Protein AF-A0A5A7S2B6-F1 (afdb_monomer)

Secondary structure (DSSP, 8-state):
---SS-EEEPPPTT-TTSTTSS-EEEETTEEEE-------SPPPSS-SS-EEEEEEEEEE-TTS-EEEEEEEEEEEE--HHHHHHHHHHHHS-TTS------TTTTSS---SS-TTB-HHHHHHHHHH--SEEEE-SEE-SSEEEEEPSS--SSGGGTEEEEEESS-TT-PSPSSGGGG---TT---EEEE-SSSTT-TT--TTHHHH-HHHHHHSTTTTTTSSS-HHHHHHS-TTS--SEEE--SSPPP---GGGTTSSHHHHHTT--

Mean predicted aligned error: 7.33 Å

Structure (mmCIF, N/CA/C/O backbone):
data_AF-A0A5A7S2B6-F1
#
_entry.id   AF-A0A5A7S2B6-F1
#
loop_
_atom_site.group_PDB
_atom_site.id
_atom_site.type_symbol
_atom_site.label_atom_id
_atom_site.label_alt_id
_atom_site.label_comp_id
_atom_site.label_asym_id
_atom_site.label_entity_id
_atom_site.label_seq_id
_atom_site.pdbx_PDB_ins_code
_atom_site.Cartn_x
_atom_site.Cartn_y
_atom_site.Cartn_z
_atom_site.occupancy
_atom_site.B_iso_or_equiv
_atom_site.auth_seq_id
_atom_site.auth_comp_id
_atom_site.auth_asym_id
_atom_site.auth_atom_id
_atom_site.pdbx_PDB_model_num
ATOM 1 N N . MET A 1 1 ? 29.739 3.308 -32.037 1.00 43.31 1 MET A N 1
ATOM 2 C CA . MET A 1 1 ? 30.592 2.196 -32.503 1.00 43.31 1 MET A CA 1
ATOM 3 C C . MET A 1 1 ? 30.208 0.952 -31.718 1.00 43.31 1 MET A C 1
ATOM 5 O O . MET A 1 1 ? 30.560 0.882 -30.553 1.00 43.31 1 MET A O 1
ATOM 9 N N . LEU A 1 2 ? 29.486 -0.001 -32.312 1.00 46.31 2 LEU A N 1
ATOM 10 C CA . LEU A 1 2 ? 29.541 -1.390 -31.840 1.00 46.31 2 LEU A CA 1
ATOM 11 C C . LEU A 1 2 ? 30.725 -2.017 -32.584 1.00 46.31 2 LEU A C 1
ATOM 13 O O . LEU A 1 2 ? 30.583 -2.523 -33.693 1.00 46.31 2 LEU A O 1
ATOM 17 N N . GLY A 1 3 ? 31.922 -1.757 -32.055 1.00 51.59 3 GLY A N 1
ATOM 18 C CA . GLY A 1 3 ? 33.186 -2.272 -32.575 1.00 51.59 3 GLY A CA 1
ATOM 19 C C . GLY A 1 3 ? 33.429 -3.698 -32.086 1.00 51.59 3 GLY A C 1
ATOM 20 O O . GLY A 1 3 ? 32.738 -4.190 -31.204 1.00 51.59 3 GLY A O 1
ATOM 21 N N . ASN A 1 4 ? 34.436 -4.355 -32.642 1.00 63.12 4 ASN A N 1
ATOM 22 C CA . ASN A 1 4 ? 34.938 -5.693 -32.292 1.00 63.12 4 ASN A CA 1
ATOM 23 C C . ASN A 1 4 ? 35.434 -5.872 -30.835 1.00 63.12 4 ASN A C 1
ATOM 25 O O . ASN A 1 4 ? 36.136 -6.841 -30.550 1.00 63.12 4 ASN A O 1
ATOM 29 N N . THR A 1 5 ? 35.112 -4.949 -29.936 1.00 72.12 5 THR A N 1
ATOM 30 C CA . THR A 1 5 ? 35.601 -4.883 -28.563 1.00 72.12 5 THR A CA 1
ATOM 31 C C . THR A 1 5 ? 34.432 -5.069 -27.617 1.00 72.12 5 THR A C 1
ATOM 33 O O . THR A 1 5 ? 33.377 -4.478 -27.832 1.00 72.12 5 THR A O 1
ATOM 36 N N . ASP A 1 6 ? 34.624 -5.862 -26.565 1.00 81.62 6 ASP A N 1
ATOM 37 C CA . ASP A 1 6 ? 33.641 -5.976 -25.492 1.00 81.62 6 ASP A CA 1
ATOM 38 C C . ASP A 1 6 ? 33.362 -4.581 -24.891 1.00 81.62 6 ASP A C 1
ATOM 40 O O . ASP A 1 6 ? 34.281 -3.788 -24.666 1.00 81.62 6 ASP A O 1
ATOM 44 N N . VAL A 1 7 ? 32.088 -4.271 -24.651 1.00 80.62 7 VAL A N 1
ATOM 45 C CA . VAL A 1 7 ? 31.623 -2.998 -24.087 1.00 80.62 7 VAL A CA 1
ATOM 46 C C . VAL A 1 7 ? 30.690 -3.292 -22.922 1.00 80.62 7 VAL A C 1
ATOM 48 O O . VAL A 1 7 ? 29.779 -4.106 -23.039 1.00 80.62 7 VAL A O 1
ATOM 51 N N . ASN A 1 8 ? 30.887 -2.590 -21.811 1.00 82.69 8 ASN A N 1
ATOM 52 C CA . ASN A 1 8 ? 29.954 -2.570 -20.695 1.00 82.69 8 ASN A CA 1
ATOM 53 C C . ASN A 1 8 ? 29.563 -1.116 -20.435 1.00 82.69 8 ASN A C 1
ATOM 55 O O . ASN A 1 8 ? 30.381 -0.325 -19.963 1.00 82.69 8 ASN A O 1
ATOM 59 N N . VAL A 1 9 ? 28.335 -0.760 -20.805 1.00 79.31 9 VAL A N 1
ATOM 60 C CA . VAL A 1 9 ? 27.741 0.521 -20.426 1.00 79.31 9 VAL A CA 1
ATOM 61 C C . VAL A 1 9 ? 26.987 0.285 -19.120 1.00 79.31 9 VAL A C 1
ATOM 63 O O . VAL A 1 9 ? 25.993 -0.447 -19.147 1.00 79.31 9 VAL A O 1
ATOM 66 N N . PRO A 1 10 ? 27.442 0.861 -17.991 1.00 72.50 10 PRO A N 1
ATOM 67 C CA . PRO A 1 10 ? 26.774 0.673 -16.715 1.00 72.50 10 PRO A CA 1
ATOM 68 C C . PRO A 1 10 ? 25.381 1.299 -16.737 1.00 72.50 10 PRO A C 1
ATOM 70 O O . PRO A 1 10 ? 25.070 2.169 -17.555 1.00 72.50 10 PRO A O 1
ATOM 73 N N . SER A 1 11 ? 24.559 0.860 -15.792 1.00 69.19 11 SER A N 1
ATOM 74 C CA . SER A 1 11 ? 23.235 1.418 -15.542 1.00 69.19 11 SER A CA 1
ATOM 75 C C . SER A 1 11 ? 23.310 2.942 -15.356 1.00 69.19 11 SER A C 1
ATOM 77 O O . SER A 1 11 ? 24.199 3.422 -14.642 1.00 69.19 11 SER A O 1
ATOM 79 N N . PRO A 1 12 ? 22.411 3.726 -15.978 1.00 64.94 12 PRO A N 1
ATOM 80 C CA . PRO A 1 12 ? 22.408 5.170 -15.800 1.00 64.94 12 PRO A CA 1
ATOM 81 C C . PRO A 1 12 ? 22.151 5.539 -14.326 1.00 64.94 12 PRO A C 1
ATOM 83 O O . PRO A 1 12 ? 21.387 4.849 -13.639 1.00 64.94 12 PRO A O 1
ATOM 86 N N . PRO A 1 13 ? 22.749 6.634 -13.818 1.00 59.41 13 PRO A N 1
ATOM 87 C CA . PRO A 1 13 ? 22.440 7.146 -12.486 1.00 59.41 13 PRO A CA 1
ATOM 88 C C . PRO A 1 13 ? 20.929 7.364 -12.316 1.00 59.41 13 PRO A C 1
ATOM 90 O O . PRO A 1 13 ? 20.295 7.968 -13.179 1.00 59.41 13 PRO A O 1
ATOM 93 N N . GLY A 1 14 ? 20.353 6.868 -11.216 1.00 54.94 14 GLY A N 1
ATOM 94 C CA . GLY A 1 14 ? 18.907 6.945 -10.951 1.00 54.94 14 GLY A CA 1
ATOM 95 C C . GLY A 1 14 ? 18.091 5.736 -11.427 1.00 54.94 14 GLY A C 1
ATOM 96 O O . GLY A 1 14 ? 16.883 5.696 -11.213 1.00 54.94 14 GLY A O 1
ATOM 97 N N . ALA A 1 15 ? 18.717 4.717 -12.022 1.00 56.81 15 ALA A N 1
ATOM 98 C CA . ALA A 1 15 ? 18.051 3.439 -12.256 1.00 56.81 15 ALA A CA 1
ATOM 99 C C . ALA A 1 15 ? 17.709 2.734 -10.920 1.00 56.81 15 ALA A C 1
ATOM 101 O O . ALA A 1 15 ? 18.474 2.778 -9.952 1.00 56.81 15 ALA A O 1
ATOM 102 N N . TYR A 1 16 ? 16.535 2.097 -10.853 1.00 54.56 16 TYR A N 1
ATOM 103 C CA . TYR A 1 16 ? 16.021 1.398 -9.666 1.00 54.56 16 TYR A CA 1
ATOM 104 C C . TYR A 1 16 ? 17.041 0.373 -9.128 1.00 54.56 16 TYR A C 1
ATOM 106 O O . TYR A 1 16 ? 17.539 -0.451 -9.878 1.00 54.56 16 TYR A O 1
ATOM 114 N N . GLY A 1 17 ? 17.341 0.386 -7.824 1.00 54.69 17 GLY A N 1
ATOM 115 C CA . GLY A 1 17 ? 18.189 -0.638 -7.185 1.00 54.69 17 GLY A CA 1
ATOM 116 C C . GLY A 1 17 ? 19.708 -0.497 -7.376 1.00 54.69 17 GLY A C 1
ATOM 117 O O . GLY A 1 17 ? 20.440 -1.384 -6.942 1.00 54.69 17 GLY A O 1
ATOM 118 N N . GLY A 1 18 ? 20.194 0.602 -7.970 1.00 50.97 18 GLY A N 1
ATOM 119 C CA . GLY A 1 18 ? 21.624 0.794 -8.245 1.00 50.97 18 GLY A CA 1
ATOM 120 C C . GLY A 1 18 ? 22.126 -0.093 -9.391 1.00 50.97 18 GLY A C 1
ATOM 121 O O . GLY A 1 18 ? 21.372 -0.908 -9.903 1.00 50.97 18 GLY A O 1
ATOM 122 N N . GLU A 1 19 ? 23.376 0.134 -9.809 1.00 45.00 19 GLU A N 1
ATOM 123 C CA . GLU A 1 19 ? 24.243 -0.444 -10.874 1.00 45.00 19 GLU A CA 1
ATOM 124 C C . GLU A 1 19 ? 23.833 -1.700 -11.694 1.00 45.00 19 GLU A C 1
ATOM 126 O O . GLU A 1 19 ? 24.363 -1.895 -12.788 1.00 45.00 19 GLU A O 1
ATOM 131 N N . LEU A 1 20 ? 22.886 -2.524 -11.253 1.00 54.22 20 LEU A N 1
ATOM 132 C CA . LEU A 1 20 ? 22.375 -3.751 -11.877 1.00 54.22 20 LEU A CA 1
ATOM 133 C C . LEU A 1 20 ? 21.209 -3.542 -12.864 1.00 54.22 20 LEU A C 1
ATOM 135 O O . LEU A 1 20 ? 20.821 -4.476 -13.566 1.00 54.22 20 LEU A O 1
ATOM 139 N N . TRP A 1 21 ? 20.618 -2.350 -12.908 1.00 61.16 21 TRP A N 1
ATOM 140 C CA . TRP A 1 21 ? 19.412 -2.080 -13.688 1.00 61.16 21 TRP A CA 1
ATOM 141 C C . TRP A 1 21 ? 19.707 -1.456 -15.052 1.00 61.16 21 TRP A C 1
ATOM 143 O O . TRP A 1 21 ? 19.915 -0.254 -15.160 1.00 61.16 21 TRP A O 1
ATOM 153 N N . THR A 1 22 ? 19.617 -2.283 -16.097 1.00 66.31 22 THR A N 1
ATOM 154 C CA . THR A 1 22 ? 19.694 -1.911 -17.524 1.00 66.31 22 THR A CA 1
ATOM 155 C C . THR A 1 22 ? 21.085 -1.630 -18.117 1.00 66.31 22 THR A C 1
ATOM 157 O O . THR A 1 22 ? 21.197 -0.734 -18.961 1.00 66.31 22 THR A O 1
ATOM 160 N N . PRO A 1 23 ? 22.163 -2.361 -17.764 1.00 72.06 23 PRO A N 1
ATOM 161 C CA . PRO A 1 23 ? 23.409 -2.187 -18.492 1.00 72.06 23 PRO A CA 1
ATOM 162 C C . PRO A 1 23 ? 23.254 -2.717 -19.924 1.00 72.06 23 PRO A C 1
ATOM 164 O O . PRO A 1 23 ? 22.545 -3.698 -20.180 1.00 72.06 23 PRO A O 1
ATOM 167 N N . ILE A 1 24 ? 23.945 -2.070 -20.860 1.00 77.06 24 ILE A N 1
ATOM 168 C CA . ILE A 1 24 ? 24.126 -2.600 -22.212 1.00 77.06 24 ILE A CA 1
ATOM 169 C C . ILE A 1 24 ? 25.476 -3.300 -22.217 1.00 77.06 24 ILE A C 1
ATOM 171 O O . ILE A 1 24 ? 26.523 -2.654 -22.123 1.00 77.06 24 ILE A O 1
ATOM 175 N N . ILE A 1 25 ? 25.442 -4.626 -22.316 1.00 83.69 25 ILE A N 1
ATOM 176 C CA . ILE A 1 25 ? 26.640 -5.461 -22.285 1.00 83.69 25 ILE A CA 1
ATOM 177 C C . ILE A 1 25 ? 26.817 -6.064 -23.669 1.00 83.69 25 IL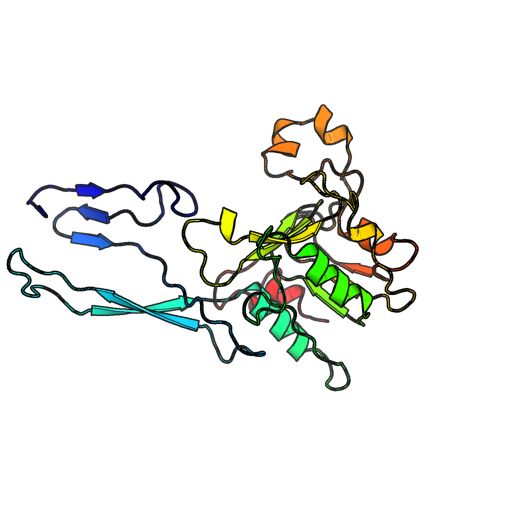E A C 1
ATOM 179 O O . ILE A 1 25 ? 26.007 -6.873 -24.106 1.00 83.69 25 ILE A O 1
ATOM 183 N N . TYR A 1 26 ? 27.880 -5.684 -24.364 1.00 81.69 26 TYR A N 1
ATOM 184 C CA . TYR A 1 26 ? 28.335 -6.373 -25.560 1.00 81.69 26 TYR A CA 1
ATOM 185 C C . TYR A 1 26 ? 29.543 -7.223 -25.190 1.00 81.69 26 TYR A C 1
ATOM 187 O O . TYR A 1 26 ? 30.587 -6.688 -24.826 1.00 81.69 26 TYR A O 1
ATOM 195 N N . GLN A 1 27 ? 29.395 -8.540 -25.253 1.00 85.25 27 GLN A N 1
ATOM 196 C CA . GLN A 1 27 ? 30.452 -9.468 -24.883 1.00 85.25 27 GLN A CA 1
ATOM 197 C C . GLN A 1 27 ? 30.500 -10.628 -25.873 1.00 85.25 27 GLN A C 1
ATOM 199 O O . GLN A 1 27 ? 29.480 -11.260 -26.145 1.00 85.25 27 GLN A O 1
ATOM 204 N N . LYS A 1 28 ? 31.689 -10.924 -26.416 1.00 85.06 28 LYS A N 1
ATOM 205 C CA . LYS A 1 28 ? 31.920 -12.068 -27.325 1.00 85.06 28 LYS A CA 1
ATOM 206 C C . LYS A 1 28 ? 30.951 -12.112 -28.521 1.00 85.06 28 LYS A C 1
ATOM 208 O O . LYS A 1 28 ? 30.495 -13.182 -28.920 1.00 85.06 28 LYS A O 1
ATOM 213 N N . GLY A 1 29 ? 30.631 -10.954 -29.099 1.00 78.12 29 GLY A N 1
ATOM 214 C CA . GLY A 1 29 ? 29.740 -10.861 -30.263 1.00 78.12 29 GLY A CA 1
ATOM 215 C C . GLY A 1 29 ? 28.241 -10.879 -29.946 1.00 78.12 29 GLY A C 1
ATOM 216 O O . GLY A 1 29 ? 27.437 -10.858 -30.874 1.00 78.12 29 GLY A O 1
ATOM 217 N N . VAL A 1 30 ? 27.851 -10.898 -28.667 1.00 80.62 30 VAL A N 1
ATOM 218 C CA . VAL A 1 30 ? 26.450 -10.887 -28.226 1.00 80.62 30 VAL A CA 1
ATOM 219 C C . VAL A 1 30 ? 26.156 -9.589 -27.486 1.00 80.62 30 VAL A C 1
ATOM 221 O O . VAL A 1 30 ? 26.907 -9.201 -26.593 1.00 80.62 30 VAL A O 1
ATOM 224 N N . ILE A 1 31 ? 25.057 -8.923 -27.848 1.00 80.88 31 ILE A N 1
ATOM 225 C CA . ILE A 1 31 ? 24.528 -7.777 -27.103 1.00 80.88 31 ILE A CA 1
ATOM 226 C C . ILE A 1 31 ? 23.429 -8.241 -26.142 1.00 80.88 31 ILE A C 1
ATOM 228 O O . ILE A 1 31 ? 22.459 -8.881 -26.545 1.00 80.88 31 ILE A O 1
ATOM 232 N N . HIS A 1 32 ? 23.578 -7.897 -24.871 1.00 81.56 32 HIS A N 1
ATOM 233 C CA . HIS A 1 32 ? 22.574 -8.044 -23.832 1.00 81.56 32 HIS A CA 1
ATOM 234 C C . HIS A 1 32 ? 22.003 -6.663 -23.525 1.00 81.56 32 HIS A C 1
ATOM 236 O O . HIS A 1 32 ? 22.739 -5.737 -23.176 1.00 81.56 32 HIS A O 1
ATOM 242 N N . ILE A 1 33 ? 20.686 -6.540 -23.664 1.00 75.94 33 ILE A N 1
ATOM 243 C CA . ILE A 1 33 ? 19.924 -5.347 -23.308 1.00 75.94 33 ILE A CA 1
ATOM 244 C C . ILE A 1 33 ? 18.943 -5.781 -22.228 1.00 75.94 33 ILE A C 1
ATOM 246 O O . ILE A 1 33 ? 18.119 -6.665 -22.458 1.00 75.94 33 ILE A O 1
ATOM 250 N N . MET A 1 34 ? 19.053 -5.180 -21.050 1.00 73.75 34 MET A N 1
ATOM 251 C CA . MET A 1 34 ? 18.104 -5.373 -19.959 1.00 73.75 34 MET A CA 1
ATOM 252 C C . MET A 1 34 ? 17.220 -4.137 -19.853 1.00 73.75 34 MET A C 1
ATOM 254 O O . MET A 1 34 ? 17.706 -3.016 -19.961 1.00 73.75 34 MET A O 1
ATOM 258 N N . GLY A 1 35 ? 15.925 -4.338 -19.647 1.00 68.38 35 GLY A N 1
ATOM 259 C CA . GLY A 1 35 ? 14.947 -3.266 -19.514 1.00 68.38 35 GLY A CA 1
ATOM 260 C C . GLY A 1 35 ? 13.728 -3.757 -18.750 1.00 68.38 35 GLY A C 1
ATOM 261 O O . GLY A 1 35 ? 13.471 -4.959 -18.704 1.00 68.38 35 GLY A O 1
ATOM 262 N N . LYS A 1 36 ? 12.984 -2.828 -18.150 1.00 68.62 36 LYS A N 1
ATOM 263 C CA . LYS A 1 36 ? 11.685 -3.101 -17.536 1.00 68.62 36 LYS A CA 1
ATOM 264 C C . LYS A 1 36 ? 10.600 -2.482 -18.408 1.00 68.62 36 LYS A C 1
ATOM 266 O O . LYS A 1 36 ? 10.677 -1.295 -18.719 1.00 68.62 36 LYS A O 1
ATOM 271 N N . GLY A 1 37 ? 9.618 -3.286 -18.804 1.00 68.38 37 GLY A N 1
ATOM 272 C CA . GLY A 1 37 ? 8.367 -2.785 -19.359 1.00 68.38 37 GLY A CA 1
ATOM 273 C C . GLY A 1 37 ? 7.419 -2.407 -18.227 1.00 68.38 37 GLY A C 1
ATOM 274 O O . GLY A 1 37 ? 7.403 -3.063 -17.185 1.00 68.38 37 GLY A O 1
ATOM 275 N N . TYR A 1 38 ? 6.666 -1.336 -18.415 1.00 70.75 38 TYR A N 1
ATOM 276 C CA . TYR A 1 38 ? 5.552 -0.990 -17.551 1.00 70.75 38 TYR A CA 1
ATOM 277 C C . TYR A 1 38 ? 4.414 -0.430 -18.388 1.00 70.75 38 TYR A C 1
ATOM 279 O O . TYR A 1 38 ? 4.651 0.317 -19.339 1.00 70.75 38 TYR A O 1
ATOM 287 N N . ASP A 1 39 ? 3.191 -0.777 -17.999 1.00 70.06 39 ASP A N 1
ATOM 288 C CA . ASP A 1 39 ? 1.999 -0.095 -18.468 1.00 70.06 39 ASP A CA 1
ATOM 289 C C . ASP A 1 39 ? 1.605 0.937 -17.404 1.00 70.06 39 ASP A C 1
ATOM 291 O O . ASP A 1 39 ? 1.263 0.553 -16.283 1.00 70.06 39 ASP A O 1
ATOM 295 N N . PRO A 1 40 ? 1.735 2.242 -17.691 1.00 63.81 40 PRO A N 1
ATOM 296 C CA . PRO A 1 40 ? 1.340 3.290 -16.761 1.00 63.81 40 PRO A CA 1
ATOM 297 C C . PRO A 1 40 ? -0.173 3.541 -16.779 1.00 63.81 40 PRO A C 1
ATOM 299 O O . PRO A 1 40 ? -0.637 4.426 -16.063 1.00 63.81 40 PRO A O 1
ATOM 302 N N . GLN A 1 41 ? -0.940 2.852 -17.634 1.00 65.31 41 GLN A N 1
ATOM 303 C CA . GLN A 1 41 ? -2.371 3.098 -17.741 1.00 65.31 41 GLN A CA 1
ATOM 304 C C . GLN A 1 41 ? -3.091 2.708 -16.451 1.00 65.31 41 GLN A C 1
ATOM 306 O O . GLN A 1 41 ? -2.883 1.594 -15.951 1.00 65.31 41 GLN A O 1
ATOM 311 N N . PRO A 1 42 ? -3.977 3.592 -15.958 1.00 62.34 42 PRO A N 1
ATOM 312 C CA . PRO A 1 42 ? -4.917 3.233 -14.921 1.00 62.34 42 PRO A CA 1
ATOM 313 C C . PRO A 1 42 ? -5.691 1.973 -15.305 1.00 62.34 42 PRO A C 1
ATOM 315 O O . PRO A 1 42 ? -6.164 1.864 -16.439 1.00 62.34 42 PRO A O 1
ATOM 318 N N . GLN A 1 43 ? -5.811 1.030 -14.377 1.00 70.25 43 GLN A N 1
ATOM 319 C CA . GLN A 1 43 ? -6.617 -0.171 -14.578 1.00 70.25 43 GLN A CA 1
ATOM 320 C C . GLN A 1 43 ? -8.015 0.076 -14.008 1.00 70.25 43 GLN A C 1
ATOM 322 O O . GLN A 1 43 ? -8.178 0.763 -12.997 1.00 70.25 43 GLN A O 1
ATOM 327 N N . ALA A 1 44 ? -9.038 -0.434 -14.695 1.00 64.12 44 ALA A N 1
ATOM 328 C CA . ALA A 1 44 ? -10.391 -0.430 -14.154 1.00 64.12 44 ALA A CA 1
ATOM 329 C C . ALA A 1 44 ? -10.463 -1.325 -12.903 1.00 64.12 44 ALA A C 1
ATOM 331 O O . ALA A 1 44 ? -9.577 -2.141 -12.658 1.00 64.12 44 ALA A O 1
ATOM 332 N N . ASP A 1 45 ? -11.524 -1.170 -12.109 1.00 73.12 45 ASP A N 1
ATOM 333 C CA . ASP A 1 45 ? -11.784 -2.060 -10.977 1.00 73.12 45 ASP A CA 1
ATOM 334 C C . ASP A 1 45 ? -11.926 -3.512 -11.493 1.00 73.12 45 ASP A C 1
ATOM 336 O O . ASP A 1 45 ? -12.843 -3.806 -12.262 1.00 73.12 45 ASP A O 1
ATOM 340 N N . GLY A 1 46 ? -11.016 -4.396 -11.065 1.00 62.16 46 GLY A N 1
ATOM 341 C CA . GLY A 1 46 ? -10.907 -5.793 -11.503 1.00 62.16 46 GLY A CA 1
ATOM 342 C C . GLY A 1 46 ? -9.721 -6.041 -12.446 1.00 62.16 46 GLY A C 1
ATOM 343 O O . GLY A 1 46 ? -9.535 -5.341 -13.440 1.00 62.16 46 GLY A O 1
ATOM 344 N N . HIS A 1 47 ? -8.914 -7.063 -12.150 1.00 62.88 47 HIS A N 1
ATOM 345 C CA . HIS A 1 47 ? -7.820 -7.501 -13.021 1.00 62.88 47 HIS A CA 1
ATOM 346 C C . HIS A 1 47 ? -8.233 -8.771 -13.766 1.00 62.88 47 HIS A C 1
ATOM 348 O O . HIS A 1 47 ? -8.412 -9.811 -13.142 1.00 62.88 47 HIS A O 1
ATOM 354 N N . GLU A 1 48 ? -8.377 -8.704 -15.092 1.00 55.97 48 GLU A N 1
ATOM 355 C CA . GLU A 1 48 ? -8.761 -9.887 -15.881 1.00 55.97 48 GLU A CA 1
ATOM 356 C C . GLU A 1 48 ? -7.622 -10.910 -16.019 1.00 55.97 48 GLU A C 1
ATOM 358 O O . GLU A 1 48 ? -7.906 -12.092 -16.126 1.00 55.97 48 GLU A O 1
ATOM 363 N N . GLU A 1 49 ? -6.359 -10.473 -15.995 1.00 61.09 49 GLU A N 1
ATOM 364 C CA . GLU A 1 49 ? -5.105 -11.248 -15.941 1.00 61.09 49 GLU A CA 1
ATOM 365 C C . GLU A 1 49 ? -3.946 -10.214 -15.989 1.00 61.09 49 GLU A C 1
ATOM 367 O O . GLU A 1 49 ? -4.200 -9.031 -16.233 1.00 61.09 49 GLU A O 1
ATOM 372 N N . GLY A 1 50 ? -2.693 -10.583 -15.685 1.00 64.56 50 GLY A N 1
ATOM 373 C CA . GLY A 1 50 ? -1.558 -9.638 -15.624 1.00 64.56 50 GLY A CA 1
ATOM 374 C C . GLY A 1 50 ? -1.449 -8.690 -16.836 1.00 64.56 50 GLY A C 1
ATOM 375 O O . GLY A 1 50 ? -1.814 -9.036 -17.958 1.00 64.56 50 GLY A O 1
ATOM 376 N N . VAL A 1 51 ? -0.935 -7.470 -16.637 1.00 73.69 51 VAL A N 1
ATOM 377 C CA . VAL A 1 51 ? -0.840 -6.473 -17.719 1.00 73.69 51 VAL A CA 1
ATOM 378 C C . VAL A 1 51 ? 0.416 -6.713 -18.553 1.00 73.69 51 VAL A C 1
ATOM 380 O O . VAL A 1 51 ? 1.501 -6.931 -18.019 1.00 73.69 51 VAL A O 1
ATOM 383 N N . TYR A 1 52 ? 0.308 -6.639 -19.881 1.00 78.50 52 TYR A N 1
ATOM 384 C CA . TYR A 1 52 ? 1.435 -6.884 -20.784 1.00 78.50 52 TYR A CA 1
ATOM 385 C C . TYR A 1 52 ? 1.946 -5.597 -21.430 1.00 78.50 52 TYR A C 1
ATOM 387 O O . TYR A 1 52 ? 1.250 -4.936 -22.195 1.00 78.50 52 T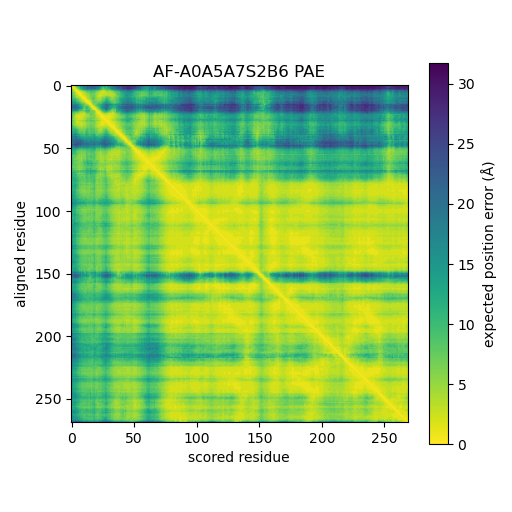YR A O 1
ATOM 395 N N . THR A 1 53 ? 3.225 -5.286 -21.226 1.00 78.56 53 THR A N 1
ATOM 396 C CA . THR A 1 53 ? 3.932 -4.264 -22.008 1.00 78.56 53 THR A CA 1
ATOM 397 C C . THR A 1 53 ? 4.653 -4.915 -23.183 1.00 78.56 53 THR A C 1
ATOM 399 O O . THR A 1 53 ? 5.416 -5.864 -23.005 1.00 78.56 53 THR A O 1
ATOM 402 N N . THR A 1 54 ? 4.472 -4.395 -24.398 1.00 83.50 54 THR A N 1
ATOM 403 C CA . THR A 1 54 ? 5.210 -4.886 -25.574 1.00 83.50 54 THR A CA 1
ATOM 404 C C . THR A 1 54 ? 6.515 -4.115 -25.750 1.00 83.50 54 THR A C 1
ATOM 406 O O . THR A 1 54 ? 6.512 -2.908 -25.977 1.00 83.50 54 THR A O 1
ATOM 409 N N . VAL A 1 55 ? 7.641 -4.822 -25.703 1.00 81.00 55 VAL A N 1
ATOM 410 C CA . VAL A 1 55 ? 8.974 -4.292 -25.998 1.00 81.00 55 VAL A CA 1
ATOM 411 C C . VAL A 1 55 ? 9.341 -4.657 -27.434 1.00 81.00 55 VAL A C 1
ATOM 413 O O . VAL A 1 55 ? 9.402 -5.837 -27.787 1.00 81.00 55 VAL A O 1
ATOM 416 N N . LYS A 1 56 ? 9.597 -3.642 -28.267 1.00 86.88 56 LYS A N 1
ATOM 417 C CA . LYS A 1 56 ? 10.040 -3.806 -29.659 1.00 86.88 56 LYS A CA 1
ATOM 418 C C . LYS A 1 56 ? 11.485 -3.343 -29.805 1.00 86.88 56 LYS A C 1
ATOM 420 O O . LYS A 1 56 ? 11.806 -2.217 -29.439 1.00 86.88 56 LYS A O 1
ATOM 425 N N . VAL A 1 57 ? 12.347 -4.196 -30.355 1.00 85.19 57 VAL A N 1
ATOM 426 C CA . VAL A 1 57 ? 13.781 -3.917 -30.526 1.00 85.19 57 VAL A CA 1
ATOM 427 C C . VAL A 1 57 ? 14.170 -4.025 -31.994 1.00 85.19 57 VAL A C 1
ATOM 429 O O . VAL A 1 57 ? 13.910 -5.042 -32.636 1.00 85.19 57 VAL A O 1
ATOM 432 N N . TRP A 1 58 ? 14.836 -3.000 -32.521 1.00 89.88 58 TRP A N 1
ATOM 433 C CA . TRP A 1 58 ? 15.453 -3.003 -33.848 1.00 89.88 58 TRP A CA 1
ATOM 434 C C . TRP A 1 58 ? 16.802 -2.279 -33.810 1.00 89.88 58 TRP A C 1
ATOM 436 O O . TRP A 1 58 ? 17.055 -1.458 -32.931 1.00 89.88 58 TRP A O 1
ATOM 446 N N . VAL A 1 59 ? 17.677 -2.590 -34.766 1.00 85.00 59 VAL A N 1
ATOM 447 C CA . VAL A 1 59 ? 18.992 -1.950 -34.919 1.00 85.00 59 VAL A CA 1
ATOM 448 C C . VAL A 1 59 ? 19.075 -1.328 -36.299 1.00 85.00 59 VAL A C 1
ATOM 450 O O . VAL A 1 59 ? 18.747 -1.978 -37.292 1.00 85.00 59 VAL A O 1
ATOM 453 N N . THR A 1 60 ? 19.552 -0.089 -36.368 1.00 91.06 60 THR A N 1
ATOM 454 C CA . THR A 1 60 ? 19.806 0.624 -37.622 1.00 91.06 60 THR A CA 1
ATOM 455 C C . THR A 1 60 ? 21.301 0.796 -37.869 1.00 91.06 60 THR A C 1
ATOM 457 O O . THR A 1 60 ? 22.068 1.004 -36.928 1.00 91.06 60 THR A O 1
ATOM 460 N N . ASP A 1 61 ? 21.722 0.748 -39.133 1.00 88.44 61 ASP A N 1
ATOM 461 C CA . ASP A 1 61 ? 23.056 1.208 -39.527 1.00 88.44 61 ASP A CA 1
ATOM 462 C C . ASP A 1 61 ? 23.145 2.749 -39.545 1.00 88.44 61 ASP A C 1
ATOM 464 O O . ASP A 1 61 ? 22.173 3.455 -39.266 1.00 88.44 61 ASP A O 1
ATOM 468 N N . SER A 1 62 ? 24.325 3.293 -39.865 1.00 89.88 62 SER A N 1
ATOM 469 C CA . SER A 1 62 ? 24.561 4.745 -39.908 1.00 89.88 62 SER A CA 1
ATOM 470 C C . SER A 1 62 ? 23.749 5.483 -40.977 1.00 89.88 62 SER A C 1
ATOM 472 O O . SER A 1 62 ? 23.662 6.707 -40.916 1.00 89.88 62 SER A O 1
ATOM 474 N N . SER A 1 63 ? 23.155 4.771 -41.941 1.00 94.56 63 SER A N 1
ATOM 475 C CA . SER A 1 63 ? 22.242 5.345 -42.936 1.00 94.56 63 SER A CA 1
ATOM 476 C C . SER A 1 63 ? 20.782 5.359 -42.469 1.00 94.56 63 SER A C 1
ATOM 478 O O . SER A 1 63 ? 19.912 5.842 -43.189 1.00 94.56 63 SER A O 1
ATOM 480 N N . GLY A 1 64 ? 20.498 4.828 -41.273 1.00 92.44 64 GLY A N 1
ATOM 481 C CA . GLY A 1 64 ? 19.145 4.676 -40.740 1.00 92.44 64 GLY A CA 1
ATOM 482 C C . GLY A 1 64 ? 18.418 3.424 -41.240 1.00 92.44 64 GLY A C 1
ATOM 483 O O . GLY A 1 64 ? 17.268 3.197 -40.870 1.00 92.44 64 GLY A O 1
ATOM 484 N N . ARG A 1 65 ? 19.062 2.577 -42.052 1.00 93.94 65 ARG A N 1
ATOM 485 C CA . ARG A 1 65 ? 18.468 1.322 -42.524 1.00 93.94 65 ARG A CA 1
ATOM 486 C C . ARG A 1 65 ? 18.456 0.295 -41.397 1.00 93.94 65 ARG A C 1
ATOM 488 O O . ARG A 1 65 ? 19.483 0.062 -40.764 1.00 93.94 65 ARG A O 1
ATOM 495 N N . ILE A 1 66 ? 17.314 -0.358 -41.180 1.00 92.94 66 ILE A N 1
ATOM 496 C CA . ILE A 1 66 ? 17.191 -1.467 -40.225 1.00 92.94 66 ILE A CA 1
ATOM 497 C C . ILE A 1 66 ? 18.056 -2.640 -40.704 1.00 92.94 66 ILE A C 1
ATOM 499 O O . ILE A 1 66 ? 17.874 -3.144 -41.810 1.00 92.94 66 ILE A O 1
ATOM 503 N N . VAL A 1 67 ? 18.997 -3.068 -39.866 1.00 91.06 67 VAL A N 1
ATOM 504 C CA . VAL A 1 67 ? 19.898 -4.208 -40.110 1.00 91.06 67 VAL A CA 1
ATOM 505 C C . VAL A 1 67 ? 19.601 -5.401 -39.198 1.00 91.06 67 VAL A C 1
ATOM 507 O O . VAL A 1 67 ? 20.138 -6.484 -39.411 1.00 91.06 67 VAL A O 1
ATOM 510 N N . PHE A 1 68 ? 18.735 -5.217 -38.199 1.00 86.75 68 PHE A N 1
ATOM 511 C CA . PHE A 1 68 ? 18.223 -6.273 -37.329 1.00 86.75 68 PHE A CA 1
ATOM 512 C C . PHE A 1 68 ? 16.858 -5.878 -36.749 1.00 86.75 68 PHE A C 1
ATOM 514 O O . PHE A 1 68 ? 16.653 -4.719 -36.384 1.00 86.75 68 PHE A O 1
ATOM 521 N N . GLY A 1 69 ? 15.956 -6.848 -36.601 1.00 88.81 69 GLY A N 1
ATOM 522 C CA . GLY A 1 69 ? 14.601 -6.638 -36.085 1.00 88.81 69 GLY A CA 1
ATOM 523 C C . GLY A 1 69 ? 13.606 -6.108 -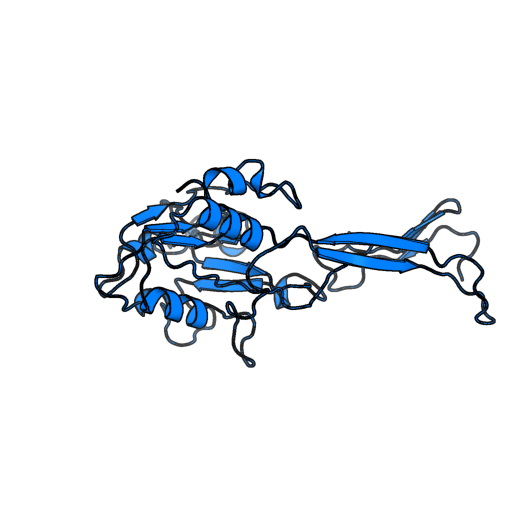37.134 1.00 88.81 69 GLY A C 1
ATOM 524 O O . GLY A 1 69 ? 13.913 -6.128 -38.327 1.00 88.81 69 GLY A O 1
ATOM 525 N N . PRO A 1 70 ? 12.414 -5.648 -36.702 1.00 89.88 70 PRO A N 1
ATOM 526 C CA . PRO A 1 70 ? 11.969 -5.570 -35.309 1.00 89.88 70 PRO A CA 1
ATOM 527 C C . PRO A 1 70 ? 11.735 -6.953 -34.683 1.00 89.88 70 PRO A C 1
ATOM 529 O O . PRO A 1 70 ? 11.199 -7.856 -35.317 1.00 89.88 70 PRO A O 1
ATOM 532 N N . VAL A 1 71 ? 12.141 -7.113 -33.424 1.00 88.44 71 VAL A N 1
ATOM 533 C CA . VAL A 1 71 ? 11.785 -8.255 -32.573 1.00 88.44 71 VAL A CA 1
ATOM 534 C C . VAL A 1 71 ? 10.848 -7.756 -31.488 1.00 88.44 71 VAL A C 1
ATOM 536 O O . VAL A 1 71 ? 11.155 -6.771 -30.820 1.00 88.44 71 VAL A O 1
ATOM 539 N N . GLU A 1 72 ? 9.727 -8.447 -31.305 1.00 88.50 72 GLU A N 1
ATOM 540 C CA . GLU A 1 72 ? 8.737 -8.124 -30.280 1.00 88.50 72 GLU A CA 1
ATOM 541 C C . GLU A 1 72 ? 8.790 -9.145 -29.138 1.00 88.50 72 GLU A C 1
ATOM 543 O O . GLU A 1 72 ? 8.958 -10.356 -29.349 1.00 88.50 72 GLU A O 1
ATOM 548 N N . ARG A 1 73 ? 8.683 -8.645 -27.908 1.00 84.69 73 ARG A N 1
ATOM 549 C CA . ARG A 1 73 ? 8.580 -9.435 -26.680 1.00 84.69 73 ARG A CA 1
ATOM 550 C C . ARG A 1 73 ? 7.540 -8.812 -25.764 1.00 84.69 73 ARG A C 1
ATOM 552 O O . ARG A 1 73 ? 7.499 -7.594 -25.629 1.00 84.69 73 ARG A O 1
ATOM 559 N N . HIS A 1 74 ? 6.743 -9.648 -25.115 1.00 82.12 74 HIS A N 1
ATOM 560 C CA . HIS A 1 74 ? 5.834 -9.208 -24.064 1.00 82.12 74 HIS A CA 1
ATOM 561 C C . HIS A 1 74 ? 6.553 -9.295 -22.717 1.00 82.12 74 HIS A C 1
ATOM 563 O O . HIS A 1 74 ? 7.192 -10.302 -22.413 1.00 82.12 74 HIS A O 1
ATOM 569 N N . SER A 1 75 ? 6.476 -8.218 -21.945 1.00 78.94 75 SER A N 1
ATOM 570 C CA . SER A 1 75 ? 6.871 -8.159 -20.543 1.00 78.94 75 SER A CA 1
ATOM 571 C C . SER A 1 75 ? 5.595 -8.164 -19.726 1.00 78.94 75 SER A C 1
ATOM 573 O O . SER A 1 75 ? 4.773 -7.262 -19.873 1.00 78.94 75 SER A O 1
ATOM 575 N N . GLU A 1 76 ? 5.437 -9.173 -18.886 1.00 80.25 76 GLU A N 1
ATOM 576 C CA . GLU A 1 76 ? 4.316 -9.257 -17.961 1.00 80.25 76 GLU A CA 1
ATOM 577 C C . GLU A 1 76 ? 4.559 -8.344 -16.753 1.00 80.25 76 GLU A C 1
ATOM 579 O O . GLU A 1 76 ? 5.690 -8.217 -16.268 1.00 80.25 76 GLU A O 1
ATOM 584 N N . VAL A 1 77 ? 3.503 -7.679 -16.301 1.00 79.06 77 VAL A N 1
ATOM 585 C CA . VAL A 1 77 ? 3.497 -6.711 -15.208 1.00 79.06 77 VAL A CA 1
ATOM 586 C C . VAL A 1 77 ? 2.354 -7.072 -14.273 1.00 79.06 77 VAL A C 1
ATOM 588 O O . VAL A 1 77 ? 1.209 -7.216 -14.695 1.00 79.06 77 VAL A O 1
ATOM 591 N N . TRP A 1 78 ? 2.679 -7.194 -12.991 1.00 81.56 78 TRP A N 1
ATOM 592 C CA . TRP A 1 78 ? 1.735 -7.566 -11.947 1.00 81.56 78 TRP A CA 1
ATOM 593 C C . TRP A 1 78 ? 1.649 -6.457 -10.906 1.00 81.56 78 TRP A C 1
ATOM 595 O O . TRP A 1 78 ? 2.675 -6.015 -10.383 1.00 81.56 78 TRP A O 1
ATOM 605 N N . PHE A 1 79 ? 0.425 -6.032 -10.604 1.00 85.94 79 PHE A N 1
ATOM 606 C CA . PHE A 1 79 ? 0.112 -5.183 -9.458 1.00 85.94 79 PHE A CA 1
ATOM 607 C C . PHE A 1 79 ? -0.141 -6.096 -8.260 1.00 85.94 79 PHE A C 1
ATOM 609 O O . PHE A 1 79 ? -1.278 -6.434 -7.957 1.00 85.94 79 PHE A O 1
ATOM 616 N N . GLU A 1 80 ? 0.942 -6.584 -7.650 1.00 87.94 80 GLU A N 1
ATOM 617 C CA . GLU A 1 80 ? 0.900 -7.675 -6.662 1.00 87.94 80 GLU A CA 1
ATOM 618 C C . GLU A 1 80 ? -0.075 -7.378 -5.507 1.00 87.94 80 GLU A C 1
ATOM 620 O O . GLU A 1 80 ? -0.934 -8.207 -5.216 1.00 87.94 80 GLU A O 1
ATOM 625 N N . GLY A 1 81 ? -0.022 -6.179 -4.912 1.00 90.94 81 GLY A N 1
ATOM 626 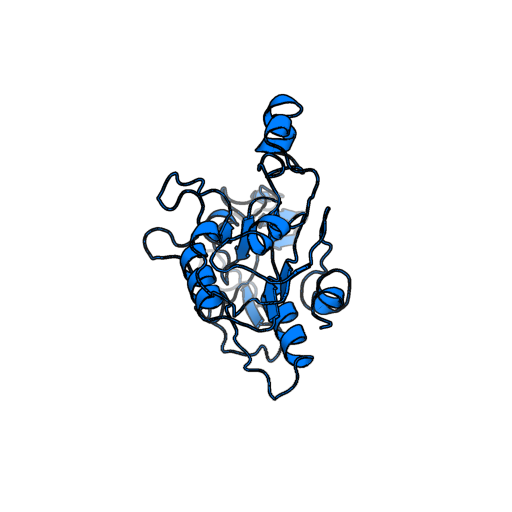C CA . GLY A 1 81 ? -0.938 -5.784 -3.833 1.00 90.94 81 GLY A CA 1
ATOM 627 C C . GLY A 1 81 ? -2.409 -5.697 -4.266 1.00 90.94 81 GLY A C 1
ATOM 628 O O . GLY A 1 81 ? -3.315 -6.113 -3.540 1.00 90.94 81 GLY A O 1
ATOM 629 N N . GLU A 1 82 ? -2.668 -5.225 -5.484 1.00 91.31 82 GLU A N 1
ATOM 630 C CA . GLU A 1 82 ? -4.026 -5.142 -6.032 1.00 91.31 82 GLU A CA 1
ATOM 631 C C . GLU A 1 82 ? -4.589 -6.541 -6.332 1.00 91.31 82 GLU A C 1
ATOM 633 O O . GLU A 1 82 ? -5.732 -6.830 -6.002 1.00 91.31 82 GLU A O 1
ATOM 638 N N . TRP A 1 83 ? -3.759 -7.465 -6.824 1.00 89.75 83 TRP A N 1
ATOM 639 C CA . TRP A 1 83 ? -4.120 -8.878 -6.995 1.00 89.75 83 TRP A CA 1
ATOM 640 C C . TRP A 1 83 ? -4.404 -9.595 -5.675 1.00 89.75 83 TRP A C 1
ATOM 642 O O . TRP A 1 83 ? -5.354 -10.372 -5.576 1.00 89.75 83 TRP A O 1
ATOM 652 N N . GLU A 1 84 ? -3.591 -9.345 -4.651 1.00 92.44 84 GLU A N 1
ATOM 653 C CA . GLU A 1 84 ? -3.828 -9.894 -3.318 1.00 92.44 84 GLU A CA 1
ATOM 654 C C . GLU A 1 84 ? -5.131 -9.359 -2.708 1.00 92.44 84 GLU A C 1
ATOM 656 O O . GLU A 1 84 ? -5.893 -10.127 -2.120 1.00 92.44 84 GLU A O 1
ATOM 661 N N . THR A 1 85 ? -5.411 -8.060 -2.853 1.00 94.12 85 THR A N 1
ATOM 662 C CA . THR A 1 85 ? -6.661 -7.466 -2.351 1.00 94.12 85 THR A CA 1
ATOM 663 C C . THR A 1 85 ? -7.881 -7.884 -3.160 1.00 94.12 85 THR A C 1
ATOM 665 O O . THR A 1 85 ? -8.922 -8.134 -2.560 1.00 94.12 85 THR A O 1
ATOM 668 N N . GLU A 1 86 ? -7.766 -8.049 -4.478 1.00 92.44 86 GLU A N 1
ATOM 669 C CA . GLU A 1 86 ? -8.856 -8.570 -5.307 1.00 92.44 86 GLU A CA 1
ATOM 670 C C . GLU A 1 86 ? -9.215 -10.002 -4.908 1.00 92.44 86 GLU A C 1
ATOM 672 O O . GLU A 1 86 ? -10.385 -10.304 -4.690 1.00 92.44 86 GLU A O 1
ATOM 677 N N . LYS A 1 87 ? -8.212 -10.851 -4.661 1.00 91.88 87 LYS A N 1
ATOM 678 C CA . LYS A 1 87 ? -8.444 -12.200 -4.135 1.00 91.88 87 LYS A CA 1
ATOM 679 C C . LYS A 1 87 ? -9.167 -12.189 -2.783 1.00 91.88 87 LYS A C 1
ATOM 681 O O . LYS A 1 87 ? -9.975 -13.074 -2.523 1.00 91.88 87 LYS A O 1
ATOM 686 N N . ALA A 1 88 ? -8.900 -11.208 -1.919 1.00 93.56 88 ALA A N 1
ATOM 687 C CA . ALA A 1 88 ? -9.637 -11.071 -0.661 1.00 93.56 88 ALA A CA 1
ATOM 688 C C . ALA A 1 88 ? -11.114 -10.724 -0.921 1.00 93.56 88 ALA A C 1
ATOM 690 O O . ALA A 1 88 ? -12.012 -11.272 -0.287 1.00 93.56 88 ALA A O 1
ATOM 691 N N . LEU A 1 89 ? -11.380 -9.856 -1.902 1.00 93.25 89 LEU A N 1
ATOM 692 C CA . LEU A 1 89 ? -12.742 -9.508 -2.316 1.00 93.25 89 LEU A CA 1
ATOM 693 C C . LEU A 1 89 ? -13.498 -10.685 -2.957 1.00 93.25 89 LEU A C 1
ATOM 695 O O . LEU A 1 89 ? -14.726 -10.719 -2.845 1.00 93.25 89 LEU A O 1
ATOM 699 N N . ASP A 1 90 ? -12.797 -11.640 -3.574 1.00 90.81 90 ASP A N 1
ATOM 700 C CA . ASP A 1 90 ? -13.385 -12.881 -4.102 1.00 90.81 90 ASP A CA 1
ATOM 701 C C . ASP A 1 90 ? -13.877 -13.824 -2.989 1.00 90.81 90 ASP A C 1
ATOM 703 O O . ASP A 1 90 ? -14.841 -14.566 -3.190 1.00 90.81 90 ASP A O 1
ATOM 707 N N . TYR A 1 91 ? -13.240 -13.802 -1.811 1.00 92.44 91 TYR A N 1
ATOM 708 C CA . TYR A 1 91 ? -13.710 -14.545 -0.634 1.00 92.44 91 TYR A CA 1
ATOM 709 C C . TYR A 1 91 ? -14.849 -13.831 0.104 1.00 92.44 91 TYR A C 1
ATOM 711 O O . TYR A 1 91 ? -15.650 -14.488 0.776 1.00 92.44 91 TYR A O 1
ATOM 719 N N . MET A 1 92 ? -14.963 -12.508 -0.056 1.00 92.12 92 MET A N 1
ATOM 720 C CA . MET A 1 92 ? -16.018 -11.718 0.573 1.00 92.12 92 MET A CA 1
ATOM 721 C C . MET A 1 92 ? -17.409 -12.067 0.016 1.00 92.12 92 MET A C 1
ATOM 723 O O . MET A 1 92 ? -17.617 -12.014 -1.204 1.00 92.12 92 MET A O 1
ATOM 727 N N . PRO A 1 93 ? -18.391 -12.353 0.896 1.00 92.25 93 PRO A N 1
ATOM 728 C CA . PRO A 1 93 ? -19.781 -12.560 0.502 1.00 92.25 93 PRO A CA 1
ATOM 729 C C . PRO A 1 93 ? -20.365 -11.385 -0.300 1.00 92.25 93 PRO A C 1
ATOM 731 O O . PRO A 1 93 ? -20.005 -10.229 -0.093 1.00 92.25 93 PRO A O 1
ATOM 734 N N . ASP A 1 94 ? -21.315 -11.673 -1.193 1.00 91.44 94 ASP A N 1
ATOM 735 C CA . ASP A 1 94 ? -21.899 -10.675 -2.107 1.00 91.44 94 ASP A CA 1
ATOM 736 C C . ASP A 1 94 ? -22.727 -9.571 -1.423 1.00 91.44 94 ASP A C 1
ATOM 738 O O . ASP A 1 94 ? -23.060 -8.572 -2.059 1.00 91.44 94 ASP A O 1
ATOM 742 N N . ASP A 1 95 ? -23.095 -9.738 -0.151 1.00 93.12 95 ASP A N 1
ATOM 743 C CA . ASP A 1 95 ? -23.784 -8.716 0.641 1.00 93.12 95 ASP A CA 1
ATOM 744 C C . ASP A 1 95 ? -22.830 -7.670 1.244 1.00 93.12 95 ASP A C 1
ATOM 746 O O . ASP A 1 95 ? -23.295 -6.660 1.780 1.00 93.12 95 ASP A O 1
ATOM 750 N N . PHE A 1 96 ? -21.512 -7.858 1.107 1.00 93.44 96 PHE A N 1
ATOM 751 C CA . PHE A 1 96 ? -20.520 -6.830 1.399 1.00 93.44 96 PHE A CA 1
ATOM 752 C C . PHE A 1 96 ? -20.326 -5.894 0.206 1.00 93.44 96 PHE A C 1
ATOM 754 O O . PHE A 1 96 ? -20.147 -6.308 -0.940 1.00 93.44 96 PHE A O 1
ATOM 761 N N . GLU A 1 97 ? -20.283 -4.595 0.493 1.00 95.25 97 GLU A N 1
ATOM 762 C CA . GLU A 1 97 ? -19.826 -3.610 -0.479 1.00 95.25 97 GLU A CA 1
ATOM 763 C C . GLU A 1 97 ? -18.315 -3.764 -0.705 1.00 95.25 97 GLU A C 1
ATOM 765 O O . GLU A 1 97 ? -17.515 -3.682 0.229 1.00 95.25 97 GLU A O 1
ATOM 770 N N . ARG A 1 98 ? -17.921 -3.979 -1.964 1.00 94.38 98 ARG A N 1
ATOM 771 C CA . ARG A 1 98 ? -16.522 -4.139 -2.371 1.00 94.38 98 ARG A CA 1
ATOM 772 C C . ARG A 1 98 ? -15.941 -2.782 -2.773 1.00 94.38 98 ARG A 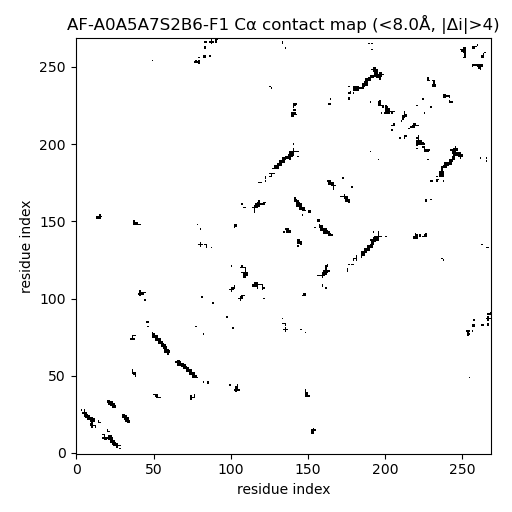C 1
ATOM 774 O O . ARG A 1 98 ? -16.265 -2.262 -3.841 1.00 94.38 98 ARG A O 1
ATOM 781 N N . VAL A 1 99 ? -15.059 -2.224 -1.943 1.00 95.25 99 VAL A N 1
ATOM 782 C CA . VAL A 1 99 ? -14.377 -0.945 -2.205 1.00 95.25 99 VAL A CA 1
ATOM 783 C C . VAL A 1 99 ? -12.903 -1.193 -2.517 1.00 95.25 99 VAL A C 1
ATOM 785 O O . VAL A 1 99 ? -12.165 -1.733 -1.699 1.00 95.25 99 VAL A O 1
ATOM 788 N N . ARG A 1 100 ? -12.466 -0.761 -3.703 1.00 95.19 100 ARG A N 1
ATOM 789 C CA . ARG A 1 100 ? -11.068 -0.834 -4.155 1.00 95.19 100 ARG A CA 1
ATOM 790 C C . ARG A 1 100 ? -10.414 0.528 -4.023 1.00 95.19 100 ARG A C 1
ATOM 792 O O . ARG A 1 100 ? -10.866 1.472 -4.668 1.00 95.19 100 ARG A O 1
ATOM 799 N N . VAL A 1 101 ? -9.353 0.624 -3.231 1.00 95.50 101 VAL A N 1
ATOM 800 C CA . VAL A 1 101 ? -8.560 1.849 -3.056 1.00 95.50 101 VAL A CA 1
ATOM 801 C C . VAL A 1 101 ? -7.151 1.556 -3.554 1.00 95.50 101 VAL A C 1
ATOM 803 O O . VAL A 1 101 ? -6.290 1.125 -2.793 1.00 95.50 101 VAL A O 1
ATOM 806 N N . TRP A 1 102 ? -6.949 1.716 -4.860 1.00 93.69 102 TRP A N 1
ATOM 807 C CA . TRP A 1 102 ? -5.756 1.250 -5.562 1.00 93.69 102 TRP A CA 1
ATOM 808 C C . TRP A 1 102 ? -5.032 2.398 -6.252 1.00 93.69 102 TRP A C 1
ATOM 810 O O . TRP A 1 102 ? -5.626 3.431 -6.576 1.00 93.69 102 TRP A O 1
ATOM 820 N N . THR A 1 103 ? -3.731 2.242 -6.478 1.00 90.50 103 THR A N 1
ATOM 821 C CA . THR A 1 103 ? -2.975 3.254 -7.219 1.00 90.50 103 THR A CA 1
ATOM 822 C C . THR A 1 103 ? -3.316 3.176 -8.705 1.00 90.50 103 THR A C 1
ATOM 824 O O . THR A 1 103 ? -3.403 4.215 -9.362 1.00 90.50 103 THR A O 1
ATOM 827 N N . SER A 1 104 ? -3.594 1.975 -9.230 1.00 87.69 104 SER A N 1
ATOM 828 C CA . SER A 1 104 ? -3.976 1.780 -10.628 1.00 87.69 104 SER A CA 1
ATOM 829 C C . SER A 1 104 ? -5.344 2.351 -10.978 1.00 87.69 104 SER A C 1
ATOM 831 O O . SER A 1 104 ? -5.492 2.889 -12.067 1.00 87.69 104 SER A O 1
ATOM 833 N N . ASN A 1 105 ? -6.329 2.335 -10.080 1.00 89.38 105 ASN A N 1
ATOM 834 C CA . ASN A 1 105 ? -7.638 2.944 -10.352 1.00 89.38 105 ASN A CA 1
ATOM 835 C C . ASN A 1 105 ? -7.690 4.440 -9.986 1.00 89.38 105 ASN A C 1
ATOM 837 O O . ASN A 1 105 ? -8.746 5.072 -10.067 1.00 89.38 105 ASN A O 1
ATOM 841 N N . GLY A 1 106 ? -6.554 5.009 -9.569 1.00 89.81 106 GLY A N 1
ATOM 842 C CA . GLY A 1 106 ? -6.414 6.412 -9.195 1.00 89.81 106 GLY A CA 1
ATOM 843 C C . GLY A 1 106 ? -7.108 6.791 -7.888 1.00 89.81 106 GLY A C 1
ATOM 844 O O . GLY A 1 106 ? -7.183 7.979 -7.590 1.00 89.81 106 GLY A O 1
ATOM 845 N N . LYS A 1 107 ? -7.619 5.828 -7.105 1.00 93.50 107 LYS A N 1
ATOM 846 C CA . LYS A 1 107 ? -8.265 6.106 -5.814 1.00 93.50 107 LYS A CA 1
ATOM 847 C C . LYS A 1 107 ? -7.283 6.148 -4.655 1.00 93.50 107 LYS A C 1
ATOM 849 O O . LYS A 1 107 ? -7.651 6.733 -3.652 1.00 93.50 107 LYS A O 1
ATOM 854 N N . PHE A 1 108 ? -6.083 5.575 -4.768 1.00 94.62 108 PHE A N 1
ATOM 855 C CA . PHE A 1 108 ? -4.990 5.740 -3.807 1.00 94.62 108 PHE A CA 1
ATOM 856 C C . PHE A 1 108 ? -3.918 6.651 -4.402 1.00 94.62 108 PHE A C 1
ATOM 858 O O . PHE A 1 108 ? -3.158 6.252 -5.284 1.00 94.62 108 PHE A O 1
ATOM 865 N N . HIS A 1 109 ? -3.872 7.897 -3.936 1.00 93.56 109 HIS A N 1
ATOM 866 C CA . HIS A 1 109 ? -2.954 8.892 -4.475 1.00 93.56 109 HIS A CA 1
ATOM 867 C C . HIS A 1 109 ? -2.622 9.991 -3.458 1.00 93.56 109 HIS A C 1
ATOM 869 O O . HIS A 1 109 ? -3.372 10.232 -2.510 1.00 93.56 109 HIS A O 1
ATOM 875 N N . GLY A 1 110 ? -1.500 10.677 -3.679 1.00 92.00 110 GLY A N 1
ATOM 876 C CA . GLY A 1 110 ? -1.156 11.945 -3.034 1.00 92.00 110 GLY A CA 1
ATOM 877 C C . GLY A 1 110 ? -1.698 13.156 -3.798 1.00 92.00 110 GLY A C 1
ATOM 878 O O . GLY A 1 110 ? -2.439 13.017 -4.772 1.00 92.00 110 GLY A O 1
ATOM 879 N N . THR A 1 111 ? -1.338 14.364 -3.369 1.00 90.88 111 THR A N 1
ATOM 880 C CA . THR A 1 111 ? -1.735 15.600 -4.071 1.00 90.88 111 THR A CA 1
ATOM 881 C C . THR A 1 111 ? -0.729 15.972 -5.160 1.00 90.88 111 THR A C 1
ATOM 883 O O . THR A 1 111 ? 0.346 15.385 -5.243 1.00 90.88 111 THR A O 1
ATOM 886 N N . GLU A 1 112 ? -1.038 16.970 -5.992 1.00 88.50 112 GLU A N 1
ATOM 887 C CA . GLU A 1 112 ? -0.083 17.479 -6.988 1.00 88.50 112 GLU A CA 1
ATOM 888 C C . GLU A 1 112 ? 1.204 18.013 -6.327 1.00 88.50 112 GLU A C 1
ATOM 890 O O . GLU A 1 112 ? 2.304 17.827 -6.844 1.00 88.50 112 GLU A O 1
ATOM 895 N N . GLU A 1 113 ? 1.087 18.623 -5.143 1.00 89.12 113 GLU A N 1
ATOM 896 C CA . GLU A 1 113 ? 2.212 19.175 -4.384 1.00 89.12 113 GLU A CA 1
ATOM 897 C C . GLU A 1 113 ? 3.005 18.122 -3.593 1.00 89.12 113 GLU A C 1
ATOM 899 O O . GLU A 1 113 ? 4.175 18.349 -3.276 1.00 89.12 113 GLU A O 1
ATOM 904 N N . ASP A 1 114 ? 2.382 16.999 -3.227 1.00 89.06 114 ASP A N 1
ATOM 905 C CA . ASP A 1 114 ? 3.006 15.900 -2.474 1.00 89.06 114 ASP A CA 1
ATOM 906 C C . ASP A 1 114 ? 2.490 14.544 -2.999 1.00 89.06 114 ASP A C 1
ATOM 908 O O . ASP A 1 114 ? 1.709 13.857 -2.330 1.00 89.06 114 ASP A O 1
ATOM 912 N N . PRO A 1 115 ? 2.906 14.139 -4.216 1.00 88.81 115 PRO A N 1
ATOM 913 C CA . PRO A 1 115 ? 2.317 12.999 -4.924 1.00 88.81 115 PRO A CA 1
ATOM 914 C C . PRO A 1 115 ? 2.555 11.662 -4.224 1.00 88.81 115 PRO A C 1
ATOM 916 O O . PRO A 1 115 ? 1.825 10.706 -4.455 1.00 88.81 115 PRO A O 1
ATOM 919 N N . VAL A 1 116 ? 3.539 11.588 -3.331 1.00 90.25 116 VAL A N 1
ATOM 920 C CA . VAL A 1 116 ? 3.886 10.387 -2.555 1.00 90.25 116 VAL A CA 1
ATOM 921 C C . VAL A 1 116 ? 3.279 10.388 -1.141 1.00 90.25 116 VAL A C 1
ATOM 923 O O . VAL A 1 116 ? 3.612 9.536 -0.315 1.00 90.25 116 VAL A O 1
ATOM 926 N N . TYR A 1 117 ? 2.394 11.342 -0.825 1.00 93.25 117 TYR A N 1
ATOM 927 C CA . TYR A 1 117 ? 1.666 11.410 0.446 1.00 93.25 117 TYR A CA 1
ATOM 928 C C . TYR A 1 117 ? 0.180 11.085 0.266 1.00 93.25 117 TYR A C 1
ATOM 930 O O . TYR A 1 117 ? -0.670 11.970 0.281 1.00 93.25 117 TYR A O 1
ATOM 938 N N . GLY A 1 118 ? -0.143 9.801 0.123 1.00 95.31 118 GLY A N 1
ATOM 939 C CA . GLY A 1 118 ? -1.524 9.321 0.013 1.00 95.31 118 GLY A CA 1
ATOM 940 C C . GLY A 1 118 ? -2.218 9.054 1.352 1.00 95.31 118 GLY A C 1
ATOM 941 O O . GLY A 1 118 ? -3.292 8.458 1.376 1.00 95.31 118 GLY A O 1
ATOM 942 N N . VAL A 1 119 ? -1.630 9.488 2.472 1.00 96.56 119 VAL A N 1
ATOM 943 C CA . VAL A 1 119 ? -2.173 9.240 3.816 1.00 96.56 119 VAL A CA 1
ATOM 944 C C . VAL A 1 119 ? -3.556 9.867 3.966 1.00 96.56 119 VAL A C 1
ATOM 946 O O . VAL A 1 119 ? -4.484 9.190 4.389 1.00 96.56 119 VAL A O 1
ATOM 949 N N . ASP A 1 120 ? -3.733 11.124 3.555 1.00 95.19 120 ASP A N 1
ATOM 950 C CA . ASP A 1 120 ? -5.028 11.811 3.673 1.00 95.19 120 ASP A CA 1
ATOM 951 C C . ASP A 1 120 ? -6.134 11.089 2.888 1.00 95.19 120 ASP A C 1
ATOM 953 O O . ASP A 1 120 ? -7.261 10.955 3.363 1.00 95.19 120 ASP A O 1
ATOM 957 N N . CYS A 1 121 ? -5.792 10.576 1.704 1.00 96.06 121 CYS A N 1
ATOM 958 C CA . CYS A 1 121 ? -6.686 9.788 0.868 1.00 96.06 121 CYS A CA 1
ATOM 959 C C . CYS A 1 121 ? -7.155 8.512 1.593 1.00 96.06 121 CYS A C 1
ATOM 961 O O . CYS A 1 121 ? -8.357 8.296 1.753 1.00 96.06 121 CYS A O 1
ATOM 963 N N . VAL A 1 122 ? -6.220 7.713 2.112 1.00 97.62 122 VAL A N 1
ATOM 964 C CA . VAL A 1 122 ? -6.528 6.477 2.848 1.00 97.62 122 VAL A CA 1
ATOM 965 C C . VAL A 1 122 ? -7.337 6.757 4.117 1.00 97.62 122 VAL A C 1
ATOM 967 O O . VAL A 1 122 ? -8.310 6.057 4.400 1.00 97.62 122 VAL A O 1
ATOM 970 N N . LEU A 1 123 ? -6.982 7.798 4.878 1.00 97.81 123 LEU A N 1
ATOM 971 C CA . LEU A 1 123 ? -7.714 8.164 6.093 1.00 97.81 123 LEU A CA 1
ATOM 972 C C . LEU A 1 123 ? -9.154 8.601 5.794 1.00 97.81 123 LEU A C 1
ATOM 974 O O . LEU A 1 123 ? -10.035 8.357 6.617 1.00 97.81 123 LEU A O 1
ATOM 978 N N . ASN A 1 124 ? -9.424 9.213 4.636 1.00 98.06 124 ASN A N 1
ATOM 979 C CA . ASN A 1 124 ? -10.790 9.553 4.234 1.00 98.06 124 ASN A CA 1
ATOM 980 C C . ASN A 1 124 ? -11.651 8.299 4.034 1.00 98.06 124 ASN A C 1
ATOM 982 O O . ASN A 1 124 ? -12.729 8.236 4.620 1.00 98.06 124 ASN A O 1
ATOM 986 N N . TYR A 1 125 ? -11.150 7.279 3.329 1.00 97.94 125 TYR A N 1
ATOM 987 C CA . TYR A 1 125 ? -11.859 6.000 3.186 1.00 97.94 125 TYR A CA 1
ATOM 988 C C . TYR A 1 125 ? -12.069 5.300 4.532 1.00 97.94 125 TYR A C 1
ATOM 990 O O . TYR A 1 125 ? -13.169 4.843 4.835 1.00 97.94 125 TYR A O 1
ATOM 998 N N . LEU A 1 126 ? -11.048 5.272 5.395 1.00 98.19 126 LEU A N 1
ATOM 999 C CA . LEU A 1 126 ? -11.199 4.710 6.740 1.00 98.19 126 LEU A CA 1
ATOM 1000 C C . LEU A 1 126 ? -12.269 5.449 7.558 1.00 98.19 126 LEU A C 1
ATOM 1002 O O . LEU A 1 126 ? -13.009 4.811 8.302 1.00 98.19 126 LEU A O 1
ATOM 1006 N N . ASN A 1 127 ? -12.385 6.772 7.398 1.00 98.56 127 ASN A N 1
ATOM 1007 C CA . ASN A 1 127 ? -13.372 7.606 8.086 1.00 98.56 127 ASN A CA 1
ATOM 1008 C C . ASN A 1 127 ? -14.822 7.363 7.639 1.00 98.56 127 ASN A C 1
ATOM 1010 O O . ASN A 1 127 ? -15.742 7.612 8.421 1.00 98.56 127 ASN A O 1
ATOM 1014 N N . GLU A 1 128 ? -15.043 6.879 6.416 1.00 97.94 128 GLU A N 1
ATOM 1015 C CA . GLU A 1 128 ? -16.372 6.457 5.949 1.00 97.94 128 GLU A CA 1
ATOM 1016 C C . GLU A 1 128 ? -16.860 5.211 6.710 1.00 97.94 128 GLU A C 1
ATOM 1018 O O . GLU A 1 128 ? -18.056 5.095 7.031 1.00 97.94 128 GLU A O 1
ATOM 1023 N N . GLY A 1 129 ? -15.900 4.371 7.112 1.00 96.56 129 GLY A N 1
ATOM 1024 C CA . GLY A 1 129 ? -16.073 3.137 7.866 1.00 96.56 129 GLY A CA 1
ATOM 1025 C C . GLY A 1 129 ? -16.151 1.908 6.962 1.00 96.56 129 GLY A C 1
ATOM 1026 O O . GLY A 1 129 ? -16.674 1.969 5.856 1.00 96.56 129 GLY A O 1
ATOM 1027 N N . ALA A 1 130 ? -15.658 0.776 7.460 1.00 96.31 130 ALA A N 1
ATOM 1028 C CA . ALA A 1 130 ? -15.688 -0.508 6.765 1.00 96.31 130 ALA A CA 1
ATOM 1029 C C . ALA A 1 130 ? -15.836 -1.657 7.773 1.00 96.31 130 ALA A C 1
ATOM 1031 O O . ALA A 1 130 ? -15.580 -1.478 8.964 1.00 96.31 130 ALA A O 1
ATOM 1032 N N . GLY A 1 131 ? -16.241 -2.836 7.294 1.00 95.88 131 GLY A N 1
ATOM 1033 C CA . GLY A 1 131 ? -16.213 -4.069 8.091 1.00 95.88 131 GLY A CA 1
ATOM 1034 C C . GLY A 1 131 ? -14.817 -4.700 8.129 1.00 95.88 131 GLY A C 1
ATOM 1035 O O . GLY A 1 131 ? -14.303 -5.021 9.199 1.00 95.88 131 GLY A O 1
ATOM 1036 N N . PHE A 1 132 ? -14.180 -4.801 6.961 1.00 96.94 132 PHE A N 1
ATOM 1037 C CA . PHE A 1 132 ? -12.830 -5.329 6.774 1.00 96.94 132 PHE A CA 1
ATOM 1038 C C . PHE A 1 132 ? -12.015 -4.386 5.893 1.00 96.94 132 PHE A C 1
ATOM 1040 O O . PHE A 1 132 ? -12.556 -3.767 4.978 1.00 96.94 132 PHE A O 1
ATOM 1047 N N . VAL A 1 133 ? -10.716 -4.279 6.164 1.00 97.81 133 VAL A N 1
ATOM 1048 C CA . VAL A 1 133 ? -9.773 -3.525 5.330 1.00 97.81 133 VAL A CA 1
ATOM 1049 C C . VAL A 1 133 ? -8.496 -4.333 5.185 1.00 97.81 133 VAL A C 1
ATOM 1051 O O . VAL A 1 133 ? -7.914 -4.746 6.187 1.00 97.81 133 VAL A O 1
ATOM 1054 N N . TYR A 1 134 ? -8.033 -4.514 3.952 1.00 97.69 134 TYR A N 1
ATOM 1055 C CA . TYR A 1 134 ? -6.776 -5.194 3.671 1.00 97.69 134 TYR A CA 1
ATOM 1056 C C . TYR A 1 134 ? -5.786 -4.263 2.973 1.00 97.69 134 TYR A C 1
ATOM 1058 O O . TYR A 1 134 ? -6.035 -3.765 1.880 1.00 97.69 134 TYR A O 1
ATOM 1066 N N . PHE A 1 135 ? -4.652 -4.038 3.632 1.00 97.62 135 PHE A N 1
ATOM 1067 C CA . PHE A 1 135 ? -3.511 -3.295 3.120 1.00 97.62 135 PHE A CA 1
ATOM 1068 C C . PHE A 1 135 ? -2.455 -4.273 2.592 1.00 97.62 135 PHE A C 1
ATOM 1070 O O . PHE A 1 135 ? -1.659 -4.803 3.375 1.00 97.62 135 PHE A O 1
ATOM 1077 N N . ALA A 1 136 ? -2.438 -4.500 1.276 1.00 95.44 136 ALA A N 1
ATOM 1078 C CA . ALA A 1 136 ? -1.466 -5.366 0.611 1.00 95.44 136 ALA A CA 1
ATOM 1079 C C . ALA A 1 136 ? -0.306 -4.563 0.010 1.00 95.44 136 ALA A C 1
ATOM 1081 O O . ALA A 1 136 ? -0.488 -3.890 -0.998 1.00 95.44 136 ALA A O 1
ATOM 1082 N N . GLY A 1 137 ? 0.869 -4.569 0.644 1.00 93.50 137 GLY A N 1
ATOM 1083 C CA . GLY A 1 137 ? 1.973 -3.709 0.209 1.00 93.50 137 GLY A CA 1
ATOM 1084 C C . GLY A 1 137 ? 3.216 -3.806 1.085 1.00 93.50 137 GLY A C 1
ATOM 1085 O O . GLY A 1 137 ? 3.528 -4.851 1.663 1.00 93.50 137 GLY A O 1
ATOM 1086 N N . HIS A 1 138 ? 3.952 -2.702 1.193 1.00 92.31 138 HIS A N 1
ATOM 1087 C CA . HIS A 1 138 ? 5.144 -2.611 2.025 1.00 92.31 138 HIS A CA 1
ATOM 1088 C C . HIS A 1 138 ? 4.854 -1.913 3.347 1.00 92.31 138 HIS A C 1
ATOM 1090 O O . HIS A 1 138 ? 4.118 -0.935 3.431 1.00 92.31 138 HIS A O 1
ATOM 1096 N N . ALA A 1 139 ? 5.510 -2.390 4.398 1.00 93.62 139 ALA A N 1
ATOM 1097 C CA . ALA A 1 139 ? 5.357 -1.830 5.724 1.00 93.62 139 ALA A CA 1
ATOM 1098 C C . ALA A 1 139 ? 6.687 -1.782 6.466 1.00 93.62 139 ALA A C 1
ATOM 1100 O O . ALA A 1 139 ? 7.663 -2.461 6.125 1.00 93.62 139 ALA A O 1
ATOM 1101 N N . ASN A 1 140 ? 6.677 -0.958 7.499 1.00 92.38 140 ASN A N 1
ATOM 1102 C CA . ASN A 1 140 ? 7.572 -0.990 8.639 1.00 92.38 140 ASN A CA 1
ATOM 1103 C C . ASN A 1 140 ? 6.723 -0.632 9.883 1.00 92.38 140 ASN A C 1
ATOM 1105 O O . ASN A 1 140 ? 5.523 -0.370 9.753 1.00 92.38 140 ASN A O 1
ATOM 1109 N N . PRO A 1 141 ? 7.292 -0.582 11.097 1.00 93.38 141 PRO A N 1
ATOM 1110 C CA . PRO A 1 141 ? 6.485 -0.301 12.281 1.00 93.38 141 PRO A CA 1
ATOM 1111 C C . PRO A 1 141 ? 5.839 1.093 12.325 1.00 93.38 141 PRO A C 1
ATOM 1113 O O . PRO A 1 141 ? 4.884 1.277 13.072 1.00 93.38 141 PRO A O 1
ATOM 1116 N N . MET A 1 142 ? 6.344 2.059 11.551 1.00 91.81 142 MET A N 1
ATOM 1117 C CA . MET A 1 142 ? 5.880 3.452 11.509 1.00 91.81 142 MET A CA 1
ATOM 1118 C C . MET A 1 142 ? 4.851 3.721 10.405 1.00 91.81 142 MET A C 1
ATOM 1120 O O . MET A 1 142 ? 4.013 4.621 10.544 1.00 91.81 142 MET A O 1
ATOM 1124 N N . SER A 1 143 ? 4.959 3.019 9.278 1.00 93.69 143 SER A N 1
ATOM 1125 C CA . SER A 1 143 ? 4.236 3.364 8.055 1.00 93.69 143 SER A CA 1
ATOM 1126 C C . SER A 1 143 ? 3.925 2.157 7.182 1.00 93.69 143 SER A C 1
ATOM 1128 O O . SER A 1 143 ? 4.655 1.165 7.183 1.00 93.69 143 SER A O 1
ATOM 1130 N N . TRP A 1 144 ? 2.889 2.308 6.366 1.00 96.31 144 TRP A N 1
ATOM 1131 C CA . TRP A 1 144 ? 2.558 1.411 5.264 1.00 96.31 144 TRP A CA 1
ATOM 1132 C C . TRP A 1 144 ? 2.507 2.212 3.958 1.00 96.31 144 TRP A C 1
ATOM 1134 O O . TRP A 1 144 ? 2.053 3.363 3.957 1.00 96.31 144 TRP A O 1
ATOM 1144 N N . ALA A 1 145 ? 2.993 1.623 2.870 1.00 94.56 145 ALA A N 1
ATOM 1145 C CA . ALA A 1 145 ? 3.087 2.245 1.557 1.00 94.56 145 ALA A CA 1
ATOM 1146 C C . ALA A 1 145 ? 2.961 1.210 0.430 1.00 94.56 145 ALA A C 1
ATOM 1148 O O . ALA A 1 145 ? 3.196 0.016 0.636 1.00 94.56 145 ALA A O 1
ATOM 1149 N N . ASP A 1 146 ? 2.632 1.689 -0.764 1.00 92.38 146 ASP A N 1
ATOM 1150 C CA . ASP A 1 146 ? 2.640 0.891 -1.989 1.00 92.38 146 ASP A CA 1
ATOM 1151 C C . ASP A 1 146 ? 3.116 1.731 -3.181 1.00 92.38 146 ASP A C 1
ATOM 1153 O O . ASP A 1 146 ? 3.430 2.910 -3.032 1.00 92.38 146 ASP A O 1
ATOM 1157 N N . HIS A 1 147 ? 3.210 1.142 -4.370 1.00 87.56 147 HIS A N 1
ATOM 1158 C CA . HIS A 1 147 ? 3.742 1.809 -5.548 1.00 87.56 147 HIS A CA 1
ATOM 1159 C C . HIS A 1 147 ? 2.655 2.263 -6.527 1.00 87.56 147 HIS A C 1
ATOM 1161 O O . HIS A 1 147 ? 1.690 1.550 -6.794 1.00 87.56 147 HIS A O 1
ATOM 1167 N N . TYR A 1 148 ? 2.868 3.419 -7.158 1.00 86.12 148 TYR A N 1
ATOM 1168 C CA . TYR A 1 148 ? 2.145 3.780 -8.376 1.00 86.12 148 TYR A CA 1
ATOM 1169 C C . TYR A 1 148 ? 2.461 2.824 -9.534 1.00 86.12 148 TYR A C 1
ATOM 1171 O O . TYR A 1 148 ? 3.590 2.313 -9.628 1.00 86.12 148 TYR A O 1
ATOM 1179 N N . PRO A 1 149 ? 1.521 2.657 -10.486 1.00 79.56 149 PRO A N 1
ATOM 1180 C CA . PRO A 1 149 ? 1.814 2.005 -11.746 1.00 79.56 149 PRO A CA 1
ATOM 1181 C C . PRO A 1 149 ? 2.979 2.667 -12.469 1.00 79.56 149 PRO A C 1
ATOM 1183 O O . PRO A 1 149 ? 3.133 3.886 -12.480 1.00 79.56 149 PRO A O 1
ATOM 1186 N N . GLY A 1 150 ? 3.800 1.834 -13.105 1.00 69.88 150 GLY A N 1
ATOM 1187 C CA . GLY A 1 150 ? 4.860 2.291 -13.993 1.00 69.88 150 GLY A CA 1
ATOM 1188 C C . GLY A 1 150 ? 5.897 3.203 -13.352 1.00 69.88 150 GLY A C 1
ATOM 1189 O O . GLY A 1 150 ? 6.060 4.328 -13.792 1.00 69.88 150 GLY A O 1
ATOM 1190 N N . ILE A 1 151 ? 6.643 2.673 -12.378 1.00 66.38 151 ILE A N 1
ATOM 1191 C CA . ILE A 1 151 ? 7.792 3.297 -11.694 1.00 66.38 151 ILE A CA 1
ATOM 1192 C C . ILE A 1 151 ? 8.816 3.880 -12.704 1.00 66.38 151 ILE A C 1
ATOM 1194 O O . ILE A 1 151 ? 9.684 3.134 -13.182 1.00 66.38 151 ILE A O 1
ATOM 1198 N N . PRO A 1 152 ? 8.801 5.193 -13.020 1.00 49.28 152 PRO A N 1
ATOM 1199 C CA . PRO A 1 152 ? 9.755 5.791 -13.941 1.00 49.28 152 PRO A CA 1
ATOM 1200 C C . PRO A 1 152 ? 10.949 6.316 -13.132 1.00 49.28 152 PRO A C 1
ATOM 1202 O O . PRO A 1 152 ? 10.825 7.266 -12.366 1.00 49.28 152 PRO A O 1
ATOM 1205 N N . GLY A 1 153 ? 12.130 5.711 -13.290 1.00 50.69 153 GLY A N 1
ATOM 1206 C CA . GLY A 1 153 ? 13.366 6.265 -12.710 1.00 50.69 153 GLY A CA 1
ATOM 1207 C C . GLY A 1 153 ? 13.575 6.033 -11.204 1.00 50.69 153 GLY A C 1
ATOM 1208 O O . GLY A 1 153 ? 14.145 6.886 -10.529 1.00 50.69 153 GLY A O 1
ATOM 1209 N N . GLY A 1 154 ? 13.154 4.872 -10.682 1.00 58.00 154 GLY A N 1
ATOM 1210 C CA . GLY A 1 154 ? 13.468 4.413 -9.317 1.00 58.00 154 GLY A CA 1
ATOM 1211 C C . GLY A 1 154 ? 12.315 4.535 -8.310 1.00 58.00 154 GLY A C 1
ATOM 1212 O O . GLY A 1 154 ? 11.336 5.223 -8.566 1.00 58.00 154 GLY A O 1
ATOM 1213 N N . ARG A 1 155 ? 12.423 3.853 -7.151 1.00 65.56 155 ARG A N 1
ATOM 1214 C CA . ARG A 1 155 ? 11.333 3.763 -6.147 1.00 65.56 155 ARG A CA 1
ATOM 1215 C C . ARG A 1 155 ? 10.907 5.103 -5.548 1.00 65.56 155 ARG A C 1
ATOM 1217 O O . ARG A 1 155 ? 9.754 5.251 -5.172 1.00 65.56 155 ARG A O 1
ATOM 1224 N N . HIS A 1 156 ? 11.826 6.064 -5.445 1.00 64.56 156 HIS A N 1
ATOM 1225 C CA . HIS A 1 156 ? 11.624 7.270 -4.636 1.00 64.56 156 HIS A CA 1
ATOM 1226 C C . HIS A 1 156 ? 10.407 8.108 -5.055 1.00 64.56 156 HIS A C 1
ATOM 1228 O O . HIS A 1 156 ? 9.718 8.641 -4.196 1.00 64.56 156 HIS A O 1
ATOM 1234 N N . ASN A 1 157 ? 10.127 8.190 -6.358 1.00 69.75 157 ASN A N 1
ATOM 1235 C CA . ASN A 1 157 ? 9.018 8.992 -6.890 1.00 69.75 157 ASN A CA 1
ATOM 1236 C C . ASN A 1 157 ? 7.740 8.176 -7.121 1.00 69.75 157 ASN A C 1
ATOM 1238 O O . ASN A 1 157 ? 6.756 8.710 -7.621 1.00 69.75 157 ASN A O 1
ATOM 1242 N N . SER A 1 158 ? 7.771 6.881 -6.814 1.00 77.56 158 SER A N 1
ATOM 1243 C CA . SER A 1 158 ? 6.661 5.963 -7.063 1.00 77.56 158 SER A CA 1
ATOM 1244 C C . SER A 1 158 ? 6.103 5.331 -5.795 1.00 77.56 158 SER A C 1
ATOM 1246 O O . SER A 1 158 ? 5.052 4.722 -5.878 1.00 77.56 158 SER A O 1
ATOM 1248 N N . ASP A 1 159 ? 6.809 5.420 -4.667 1.00 87.31 159 ASP A N 1
ATOM 1249 C CA . ASP A 1 159 ? 6.401 4.863 -3.373 1.00 87.31 159 ASP A CA 1
ATOM 1250 C C . ASP A 1 159 ? 5.470 5.854 -2.656 1.00 87.31 159 ASP A C 1
ATOM 1252 O O . ASP A 1 159 ? 5.906 6.916 -2.208 1.00 87.31 159 ASP A O 1
ATOM 1256 N N . VAL A 1 160 ? 4.175 5.548 -2.616 1.00 92.06 160 VAL A N 1
ATOM 1257 C CA . VAL A 1 160 ? 3.128 6.379 -2.022 1.00 92.06 160 VAL A CA 1
ATOM 1258 C C . VAL A 1 160 ? 2.755 5.849 -0.639 1.00 92.06 160 VAL A C 1
ATOM 1260 O O . VAL A 1 160 ? 2.319 4.713 -0.464 1.00 92.06 160 VAL A O 1
ATOM 1263 N N . ALA A 1 161 ? 2.912 6.695 0.381 1.00 94.75 161 ALA A N 1
ATOM 1264 C CA . ALA A 1 161 ? 2.549 6.342 1.750 1.00 94.75 161 ALA A CA 1
ATOM 1265 C C . ALA A 1 161 ? 1.026 6.356 1.932 1.00 94.75 161 ALA A C 1
ATOM 1267 O O . ALA A 1 161 ? 0.388 7.362 1.626 1.00 94.75 161 ALA A O 1
ATOM 1268 N N . GLY A 1 162 ? 0.462 5.277 2.478 1.00 96.44 162 GLY A N 1
ATOM 1269 C CA . GLY A 1 162 ? -0.969 5.161 2.787 1.00 96.44 162 GLY A CA 1
ATOM 1270 C C . GLY A 1 162 ? -1.279 5.294 4.275 1.00 96.44 162 GLY A C 1
ATOM 1271 O O . GLY A 1 162 ? -2.294 5.865 4.653 1.00 96.44 162 GLY A O 1
ATOM 1272 N N . LEU A 1 163 ? -0.376 4.844 5.147 1.00 96.88 163 LEU A N 1
ATOM 1273 C CA . LEU A 1 163 ? -0.498 5.029 6.592 1.00 96.88 163 LEU A CA 1
ATOM 1274 C C . LEU A 1 163 ? 0.810 5.561 7.157 1.00 96.88 163 LEU A C 1
ATOM 1276 O O . LEU A 1 163 ? 1.891 5.090 6.802 1.00 96.88 163 LEU A O 1
ATOM 1280 N N . GLN A 1 164 ? 0.715 6.515 8.079 1.00 94.25 164 GLN A N 1
ATOM 1281 C CA . GLN A 1 164 ? 1.882 7.057 8.757 1.00 94.25 164 GLN A CA 1
ATOM 1282 C C . GLN A 1 164 ? 1.515 7.526 10.164 1.00 94.25 164 GLN A C 1
ATOM 1284 O O . GLN A 1 164 ? 0.660 8.393 10.332 1.00 94.25 164 GLN A O 1
ATOM 1289 N N . GLN A 1 165 ? 2.189 6.978 11.176 1.00 92.06 165 GLN A N 1
ATOM 1290 C CA . GLN A 1 165 ? 1.979 7.374 12.571 1.00 92.06 165 GLN A CA 1
ATOM 1291 C C . GLN A 1 165 ? 2.535 8.758 12.880 1.00 92.06 165 GLN A C 1
ATOM 1293 O O . GLN A 1 165 ? 1.883 9.541 13.555 1.00 92.06 165 GLN A O 1
ATOM 1298 N N . ILE A 1 166 ? 3.751 9.047 12.406 1.00 90.19 166 ILE A N 1
ATOM 1299 C CA . ILE A 1 166 ? 4.467 10.298 12.661 1.00 90.19 166 ILE A CA 1
ATOM 1300 C C . ILE A 1 166 ? 4.731 10.970 11.325 1.00 90.19 166 ILE A C 1
ATOM 1302 O O . ILE A 1 166 ? 5.430 10.416 10.480 1.00 90.19 166 ILE A O 1
ATOM 1306 N N . ASN A 1 167 ? 4.215 12.181 11.144 1.00 88.88 167 ASN A N 1
ATOM 1307 C CA . ASN A 1 167 ? 4.432 12.959 9.935 1.00 88.88 167 ASN A CA 1
ATOM 1308 C C . ASN A 1 167 ? 5.883 13.465 9.861 1.00 88.88 167 ASN A C 1
ATOM 1310 O O . ASN A 1 167 ? 6.228 14.525 10.390 1.00 88.88 167 ASN A O 1
ATOM 1314 N N . THR A 1 168 ? 6.739 12.713 9.169 1.00 81.94 168 THR A N 1
ATOM 1315 C CA . THR A 1 168 ? 8.169 13.026 8.996 1.00 81.94 168 THR A CA 1
ATOM 1316 C C . THR A 1 168 ? 8.429 14.282 8.165 1.00 81.94 168 THR A C 1
ATOM 1318 O O . THR A 1 168 ? 9.533 14.819 8.201 1.00 81.94 168 THR A O 1
ATOM 1321 N N . ARG A 1 169 ? 7.415 14.804 7.461 1.00 83.06 169 ARG A N 1
ATOM 1322 C CA . ARG A 1 169 ? 7.496 16.078 6.727 1.00 83.06 169 ARG A CA 1
ATOM 1323 C C . ARG A 1 169 ? 7.367 17.289 7.651 1.00 83.06 169 ARG A C 1
ATOM 1325 O O . ARG A 1 169 ? 7.418 18.419 7.174 1.00 83.06 169 ARG A O 1
ATOM 1332 N N . MET A 1 170 ? 7.157 17.070 8.953 1.00 82.69 170 MET A N 1
ATOM 1333 C CA . MET A 1 170 ? 6.935 18.122 9.951 1.00 82.69 170 MET A CA 1
ATOM 1334 C C . MET A 1 170 ? 5.731 19.023 9.618 1.00 82.69 170 MET A C 1
ATOM 1336 O O . MET A 1 170 ? 5.648 20.163 10.078 1.00 82.69 170 MET A O 1
ATOM 1340 N N . LYS A 1 171 ? 4.782 18.506 8.828 1.00 85.75 171 LYS A N 1
ATOM 1341 C CA . LYS A 1 171 ? 3.499 19.145 8.526 1.00 85.75 171 LYS A CA 1
ATOM 1342 C C . LYS A 1 171 ? 2.450 18.676 9.540 1.00 85.75 171 LYS A C 1
ATOM 1344 O O . LYS A 1 171 ? 2.560 17.594 10.112 1.00 85.75 171 LYS A O 1
ATOM 1349 N N . ARG A 1 172 ? 1.432 19.505 9.790 1.00 85.69 172 ARG A N 1
ATOM 1350 C CA . ARG A 1 172 ? 0.273 19.095 10.596 1.00 85.69 172 ARG A CA 1
ATOM 1351 C C . ARG A 1 172 ? -0.700 18.274 9.732 1.00 85.69 172 ARG A C 1
ATOM 1353 O O . ARG A 1 172 ? -0.851 18.632 8.568 1.00 85.69 172 ARG A O 1
ATOM 1360 N N . PRO A 1 173 ? -1.391 17.270 10.301 1.00 92.00 173 PRO A N 1
ATOM 1361 C CA . PRO A 1 173 ? -1.238 16.751 11.666 1.00 92.00 173 PRO A CA 1
ATOM 1362 C C . PRO A 1 173 ? 0.098 16.008 11.857 1.00 92.00 173 PRO A C 1
ATOM 1364 O O . PRO A 1 173 ? 0.545 15.285 10.972 1.00 92.00 173 PRO A O 1
ATOM 1367 N N . PHE A 1 174 ? 0.730 16.178 13.027 1.00 93.12 174 PHE A N 1
ATOM 1368 C CA . PHE A 1 174 ? 1.977 15.466 13.355 1.00 93.12 174 PHE A CA 1
ATOM 1369 C C . PHE A 1 174 ? 1.756 13.967 13.560 1.00 93.12 174 PHE A C 1
ATOM 1371 O O . PHE A 1 174 ? 2.663 13.185 13.292 1.00 93.12 174 PHE A O 1
ATOM 1378 N N . PHE A 1 175 ? 0.552 13.591 13.993 1.00 94.88 175 PHE A N 1
ATOM 1379 C CA . PHE A 1 175 ? 0.114 12.210 14.137 1.00 94.88 175 PHE A CA 1
ATOM 1380 C C . PHE A 1 175 ? -1.126 11.985 13.263 1.00 94.88 175 PHE A C 1
ATOM 1382 O O . PHE A 1 175 ? -2.245 12.163 13.742 1.00 94.88 175 PHE A O 1
ATOM 1389 N N . PRO A 1 176 ? -0.960 11.689 11.961 1.00 95.81 176 PRO A N 1
ATOM 1390 C CA . PRO A 1 176 ? -2.084 11.576 11.033 1.00 95.81 176 PRO A CA 1
ATOM 1391 C C . PRO A 1 176 ? -3.138 10.559 11.470 1.00 95.81 176 PRO A C 1
ATOM 1393 O O . PRO A 1 176 ? -4.326 10.856 11.402 1.00 95.81 176 PRO A O 1
ATOM 1396 N N . LEU A 1 177 ? -2.727 9.402 11.998 1.00 96.62 177 LEU A N 1
ATOM 1397 C CA . LEU A 1 177 ? -3.668 8.366 12.443 1.00 96.62 177 LEU A CA 1
ATOM 1398 C C . LEU A 1 177 ? -4.575 8.821 13.595 1.00 96.62 177 LEU A C 1
ATOM 1400 O O . LEU A 1 177 ? -5.703 8.349 13.691 1.00 96.62 177 LEU A O 1
ATOM 1404 N N . ASP A 1 178 ? -4.138 9.779 14.419 1.00 96.88 178 ASP A N 1
ATOM 1405 C CA . ASP A 1 178 ? -4.967 10.345 15.494 1.00 96.88 178 ASP A CA 1
ATOM 1406 C C . ASP A 1 178 ? -6.116 11.222 14.955 1.00 96.88 178 ASP A C 1
ATOM 1408 O O . ASP A 1 178 ? -6.944 11.697 15.728 1.00 96.88 178 ASP A O 1
ATOM 1412 N N . THR A 1 179 ? -6.180 11.455 13.637 1.00 97.12 179 THR A N 1
ATOM 1413 C CA . THR A 1 179 ? -7.281 12.183 12.983 1.00 97.12 179 THR A CA 1
ATOM 1414 C C . THR A 1 179 ? -8.420 11.286 12.501 1.00 97.12 179 THR A C 1
ATOM 1416 O O . THR A 1 179 ? -9.420 11.800 11.988 1.00 97.12 179 THR A O 1
ATOM 1419 N N . LEU A 1 180 ? -8.294 9.963 12.671 1.00 98.12 180 LEU A N 1
ATOM 1420 C CA . LEU A 1 180 ? -9.378 9.025 12.394 1.00 98.12 180 LEU A CA 1
ATOM 1421 C C . LEU A 1 180 ? -10.587 9.318 13.293 1.00 98.12 180 LEU A C 1
ATOM 1423 O O . LEU A 1 180 ? -10.461 9.557 14.493 1.00 98.12 180 LEU A O 1
ATOM 1427 N N . LYS A 1 181 ? -11.761 9.309 12.669 1.00 97.75 181 LYS A N 1
ATOM 1428 C CA . LYS A 1 181 ? -13.049 9.763 13.205 1.00 97.75 181 LYS A CA 1
ATOM 1429 C C . LYS A 1 181 ? -14.222 8.902 12.719 1.00 97.75 181 LYS A C 1
ATOM 1431 O O . LYS A 1 181 ? -15.357 9.373 12.669 1.00 97.75 181 LYS A O 1
ATOM 1436 N N . ASN A 1 182 ? -13.960 7.651 12.335 1.00 98.31 182 ASN A N 1
ATOM 1437 C CA . ASN A 1 182 ? -14.982 6.675 11.943 1.00 98.31 182 ASN A CA 1
ATOM 1438 C C . ASN A 1 182 ? -15.895 6.225 13.100 1.00 98.31 182 ASN A C 1
ATOM 1440 O O . ASN A 1 182 ? -16.832 5.460 12.866 1.00 98.31 182 ASN A O 1
ATOM 1444 N N . GLY A 1 183 ? -15.680 6.709 14.330 1.00 97.75 183 GLY A N 1
ATOM 1445 C CA . GLY A 1 183 ? -16.542 6.412 15.471 1.00 97.75 183 GLY A CA 1
ATOM 1446 C C . GLY A 1 183 ? -16.634 4.908 15.721 1.00 97.75 183 GLY A C 1
ATOM 1447 O O . GLY A 1 183 ? -15.618 4.231 15.801 1.00 97.75 183 GLY A O 1
ATOM 1448 N N . GLU A 1 184 ? -17.853 4.373 15.807 1.00 96.88 184 GLU A N 1
ATOM 1449 C CA . GLU A 1 184 ? -18.095 2.940 16.045 1.00 96.88 184 GLU A CA 1
ATOM 1450 C C . GLU A 1 184 ? -18.012 2.071 14.774 1.00 96.88 184 GLU A C 1
ATOM 1452 O O . GLU A 1 184 ? -18.180 0.854 14.844 1.00 96.88 184 GLU A O 1
ATOM 1457 N N . LYS A 1 185 ? -17.727 2.656 13.603 1.00 97.75 185 LYS A N 1
ATOM 1458 C CA . LYS A 1 185 ? -17.551 1.917 12.341 1.00 97.75 185 LYS A CA 1
ATOM 1459 C C . LYS A 1 185 ? -16.124 1.376 12.220 1.00 97.75 185 LYS A C 1
ATOM 1461 O O . LYS A 1 185 ? -15.346 1.815 11.371 1.00 97.75 185 LYS A O 1
ATOM 1466 N N . LEU A 1 186 ? -15.764 0.484 13.133 1.00 98.19 186 LEU A N 1
ATOM 1467 C CA . LEU A 1 186 ? -14.396 0.023 13.349 1.00 98.19 186 LEU A CA 1
ATOM 1468 C C . LEU A 1 186 ? -14.105 -1.266 12.551 1.00 98.19 186 LEU A C 1
ATOM 1470 O O . LEU A 1 186 ? -14.609 -2.323 12.936 1.00 98.19 186 LEU A O 1
ATOM 1474 N N . PRO A 1 187 ? -13.279 -1.225 11.487 1.00 97.81 187 PRO A N 1
ATOM 1475 C CA . PRO A 1 187 ? -12.949 -2.415 10.710 1.00 97.81 187 PRO A CA 1
ATOM 1476 C C . PRO A 1 187 ? -12.005 -3.370 11.444 1.00 97.81 187 PRO A C 1
ATOM 1478 O O . PRO A 1 187 ? -11.220 -2.955 12.306 1.00 97.81 187 PRO A O 1
ATOM 1481 N N . VAL A 1 188 ? -12.013 -4.637 11.024 1.00 98.06 188 VAL A N 1
ATOM 1482 C CA . VAL A 1 188 ? -10.861 -5.538 11.173 1.00 98.06 188 VAL A CA 1
ATOM 1483 C C . VAL A 1 188 ? -9.858 -5.204 10.071 1.00 98.06 188 VAL A C 1
ATOM 1485 O O . VAL A 1 188 ? -10.193 -5.247 8.888 1.00 98.06 188 VAL A O 1
ATOM 1488 N N . VAL A 1 189 ? -8.632 -4.848 10.450 1.00 98.25 189 VAL A N 1
ATOM 1489 C CA . VAL A 1 189 ? -7.600 -4.391 9.511 1.00 98.25 189 VAL A CA 1
ATOM 1490 C C . VAL A 1 189 ? -6.492 -5.428 9.379 1.00 98.25 189 VAL A C 1
ATOM 1492 O O . VAL A 1 189 ? -5.831 -5.767 10.358 1.00 98.25 189 VAL A O 1
ATOM 1495 N N . VAL A 1 190 ? -6.230 -5.880 8.159 1.00 97.75 190 VAL A N 1
ATOM 1496 C CA . VAL A 1 190 ? -5.072 -6.712 7.827 1.00 97.75 190 VAL A CA 1
ATOM 1497 C C . VAL A 1 190 ? -3.985 -5.825 7.221 1.00 97.75 190 VAL A C 1
ATOM 1499 O O . VAL A 1 190 ? -4.210 -5.145 6.224 1.00 97.75 190 VAL A O 1
ATOM 1502 N N . LEU A 1 191 ? -2.803 -5.821 7.832 1.00 96.75 191 LEU A N 1
ATOM 1503 C CA . LEU A 1 191 ? -1.613 -5.096 7.393 1.00 96.75 191 LEU A CA 1
ATOM 1504 C C . LEU A 1 191 ? -0.577 -6.111 6.896 1.00 96.75 191 LEU A C 1
ATOM 1506 O O . LEU A 1 191 ? 0.132 -6.714 7.709 1.00 96.75 191 LEU A O 1
ATOM 1510 N N . SER A 1 192 ? -0.467 -6.302 5.579 1.00 94.50 192 SER A N 1
ATOM 1511 C CA . SER A 1 192 ? 0.668 -7.041 5.018 1.00 94.50 192 SER A CA 1
ATOM 1512 C C . SER A 1 192 ? 1.909 -6.148 4.906 1.00 94.50 192 SER A C 1
ATOM 1514 O O . SER A 1 192 ? 1.890 -4.952 5.212 1.00 94.50 192 SER A O 1
ATOM 1516 N N . GLY A 1 193 ? 3.032 -6.756 4.531 1.00 92.31 193 GLY A N 1
ATOM 1517 C CA . GLY A 1 193 ? 4.345 -6.120 4.547 1.00 92.31 193 GLY A CA 1
ATOM 1518 C C . GLY A 1 193 ? 5.124 -6.415 5.827 1.00 92.31 193 GLY A C 1
ATOM 1519 O O . GLY A 1 193 ? 4.716 -7.210 6.667 1.00 92.31 193 GLY A O 1
ATOM 1520 N N . CYS A 1 194 ? 6.305 -5.822 5.968 1.00 92.38 194 CYS A N 1
ATOM 1521 C CA . CYS A 1 194 ? 7.228 -6.147 7.051 1.00 92.38 194 CYS A CA 1
ATOM 1522 C C . CYS A 1 194 ? 6.943 -5.334 8.324 1.00 92.38 194 CYS A C 1
ATOM 1524 O O . CYS A 1 194 ? 6.862 -4.114 8.291 1.00 92.38 194 CYS A O 1
ATOM 1526 N N . HIS A 1 195 ? 6.877 -5.999 9.476 1.00 93.88 195 HIS A N 1
ATOM 1527 C CA . HIS A 1 195 ? 6.868 -5.399 10.814 1.00 93.88 195 HIS A CA 1
ATOM 1528 C C . HIS A 1 195 ? 5.719 -4.426 11.189 1.00 93.88 195 HIS A C 1
ATOM 1530 O O . HIS A 1 195 ? 5.899 -3.700 12.174 1.00 93.88 195 HIS A O 1
ATOM 1536 N N . PRO A 1 196 ? 4.541 -4.367 10.527 1.00 95.12 196 PRO A N 1
ATOM 1537 C CA . PRO A 1 196 ? 3.495 -3.420 10.929 1.00 95.12 196 PRO A CA 1
ATOM 1538 C C . PRO A 1 196 ? 2.973 -3.691 12.350 1.00 95.12 196 PRO A C 1
ATOM 1540 O O . PRO A 1 196 ? 2.467 -2.781 13.005 1.00 95.12 196 PRO A O 1
ATOM 1543 N N . ALA A 1 197 ? 3.133 -4.921 12.851 1.00 96.00 197 ALA A N 1
ATOM 1544 C CA . ALA A 1 197 ? 2.741 -5.330 14.194 1.00 96.00 197 ALA A CA 1
ATOM 1545 C C . ALA A 1 197 ? 3.936 -5.566 15.136 1.00 96.00 197 ALA A C 1
ATOM 1547 O O . ALA A 1 197 ? 3.806 -6.299 16.111 1.00 96.00 197 ALA A O 1
ATOM 1548 N N . ALA A 1 198 ? 5.114 -4.982 14.882 1.00 94.56 198 ALA A N 1
ATOM 1549 C CA . ALA A 1 198 ? 6.297 -5.179 15.728 1.00 94.56 198 ALA A CA 1
ATOM 1550 C C . ALA A 1 198 ? 6.106 -4.627 17.156 1.00 94.56 198 ALA A C 1
ATOM 1552 O O . ALA A 1 198 ? 6.314 -3.448 17.427 1.00 94.56 198 ALA A O 1
ATOM 1553 N N . ILE A 1 199 ? 5.719 -5.485 18.099 1.00 90.69 199 ILE A N 1
ATOM 1554 C CA . ILE A 1 199 ? 5.391 -5.092 19.482 1.00 90.69 199 ILE A CA 1
ATOM 1555 C C . ILE A 1 199 ? 6.594 -4.615 20.309 1.00 90.69 199 ILE A C 1
ATOM 1557 O O . ILE A 1 199 ? 6.422 -4.084 21.400 1.00 90.69 199 ILE A O 1
ATOM 1561 N N . ASP A 1 200 ? 7.814 -4.803 19.812 1.00 90.69 200 ASP A N 1
ATOM 1562 C CA . ASP A 1 200 ? 9.056 -4.421 20.480 1.00 90.69 200 ASP A CA 1
ATOM 1563 C C . ASP A 1 200 ? 9.551 -3.021 20.058 1.00 90.69 200 ASP A C 1
ATOM 1565 O O . ASP A 1 200 ? 10.734 -2.703 20.206 1.00 90.69 200 ASP A O 1
ATOM 1569 N N . CYS A 1 201 ? 8.679 -2.176 19.500 1.00 90.69 201 CYS A N 1
ATOM 1570 C CA . CYS A 1 201 ? 9.011 -0.794 19.155 1.00 90.69 201 CYS A CA 1
ATOM 1571 C C . CYS A 1 201 ? 9.287 0.060 20.397 1.00 90.69 201 CYS A C 1
ATOM 1573 O O . CYS A 1 201 ? 8.651 -0.094 21.437 1.00 90.69 201 CYS A O 1
ATOM 1575 N N . SER A 1 202 ? 10.274 0.951 20.301 1.00 91.00 202 SER A N 1
ATOM 1576 C CA . SER A 1 202 ? 10.593 1.890 21.374 1.00 91.00 202 SER A CA 1
ATOM 1577 C C . SER A 1 202 ? 11.507 3.006 20.889 1.00 91.00 202 SER A C 1
ATOM 1579 O O . SER A 1 202 ? 12.536 2.738 20.266 1.00 91.00 202 SER A O 1
ATOM 1581 N N . LEU A 1 203 ? 11.241 4.241 21.329 1.00 89.50 203 LEU A N 1
ATOM 1582 C CA . LEU A 1 203 ? 12.158 5.379 21.162 1.00 89.50 203 LEU A CA 1
ATOM 1583 C C . LEU A 1 203 ? 13.577 5.081 21.676 1.00 89.50 203 LEU A C 1
ATOM 1585 O O . LEU A 1 203 ? 14.549 5.615 21.147 1.00 89.50 203 LEU A O 1
ATOM 1589 N N . MET A 1 204 ? 13.723 4.177 22.654 1.00 90.31 204 MET A N 1
ATOM 1590 C CA . MET A 1 204 ? 15.029 3.767 23.179 1.00 90.31 204 MET A CA 1
ATOM 1591 C C . MET A 1 204 ? 15.927 3.090 22.137 1.00 90.31 204 MET A C 1
ATOM 1593 O O . MET A 1 204 ? 17.149 3.106 22.294 1.00 90.31 204 MET A O 1
ATOM 1597 N N . LYS A 1 205 ? 15.358 2.541 21.055 1.00 88.62 205 LYS A N 1
ATOM 1598 C CA . LYS A 1 205 ? 16.133 1.911 19.978 1.00 88.62 205 LYS A CA 1
ATOM 1599 C C . LYS A 1 205 ? 17.031 2.907 19.234 1.00 88.62 205 LYS A C 1
ATOM 1601 O O . LYS A 1 205 ? 18.112 2.513 18.809 1.00 88.62 205 LYS A O 1
ATOM 1606 N N . LEU A 1 206 ? 16.686 4.203 19.210 1.00 88.69 206 LEU A N 1
ATOM 1607 C CA . LEU A 1 206 ? 17.582 5.254 18.692 1.00 88.69 206 LEU A CA 1
ATOM 1608 C C . LEU A 1 206 ? 18.873 5.385 19.499 1.00 88.69 206 LEU A C 1
ATOM 1610 O O . LEU A 1 206 ? 19.903 5.734 18.939 1.00 88.69 206 LEU A O 1
ATOM 1614 N N . PHE A 1 207 ? 18.831 5.123 20.805 1.00 89.00 207 PHE A N 1
ATOM 1615 C CA . PHE A 1 207 ? 20.019 5.199 21.653 1.00 89.00 207 PHE A CA 1
ATOM 1616 C C . PHE A 1 207 ? 20.789 3.879 21.678 1.00 89.00 207 PHE A C 1
ATOM 1618 O O . PHE A 1 207 ? 22.015 3.890 21.738 1.00 89.00 207 PHE A O 1
ATOM 1625 N N . ALA A 1 208 ? 20.076 2.752 21.639 1.00 89.56 208 ALA A N 1
ATOM 1626 C CA . ALA A 1 208 ? 20.684 1.429 21.718 1.00 89.56 208 ALA A CA 1
ATOM 1627 C C . ALA A 1 208 ? 21.372 1.005 20.410 1.00 89.56 208 ALA A C 1
ATOM 1629 O O . ALA A 1 208 ? 22.437 0.396 20.457 1.00 89.56 208 ALA A O 1
ATOM 1630 N N . ASP A 1 209 ? 20.764 1.306 19.259 1.00 86.62 209 ASP A N 1
ATOM 1631 C CA . ASP A 1 209 ? 21.242 0.881 17.939 1.00 86.62 209 ASP A CA 1
ATOM 1632 C C . ASP A 1 209 ? 20.791 1.884 16.848 1.00 86.62 209 ASP A C 1
ATOM 1634 O O . ASP A 1 209 ? 19.902 1.586 16.039 1.00 86.62 209 ASP A O 1
ATOM 1638 N N . PRO A 1 210 ? 21.341 3.119 16.844 1.00 85.38 210 PRO A N 1
ATOM 1639 C CA . PRO A 1 210 ? 20.910 4.186 15.936 1.00 85.38 210 PRO A CA 1
ATOM 1640 C C . PRO A 1 210 ? 21.089 3.828 14.460 1.00 85.38 210 PRO A C 1
ATOM 1642 O O . PRO A 1 210 ? 20.257 4.209 13.641 1.00 85.38 210 PRO A O 1
ATOM 1645 N N . GLY A 1 211 ? 22.155 3.097 14.116 1.00 85.38 211 GLY A N 1
ATOM 1646 C CA . GLY A 1 211 ? 22.453 2.716 12.735 1.00 85.38 211 GLY A CA 1
ATOM 1647 C C . GLY A 1 211 ? 21.364 1.826 12.146 1.00 85.38 211 GLY A C 1
ATOM 1648 O O . GLY A 1 211 ? 20.771 2.175 11.125 1.00 85.38 211 GLY A O 1
ATOM 1649 N N . GLU A 1 212 ? 21.034 0.724 12.826 1.00 81.38 212 GLU A N 1
ATOM 1650 C CA . GLU A 1 212 ? 19.970 -0.175 12.369 1.00 81.38 212 GLU A CA 1
ATOM 1651 C C . GLU A 1 212 ? 18.584 0.473 12.437 1.00 81.38 212 GLU A C 1
ATOM 1653 O O . GLU A 1 212 ? 17.750 0.236 11.564 1.00 81.38 212 GLU A O 1
ATOM 1658 N N . SER A 1 213 ? 18.340 1.316 13.443 1.00 80.38 213 SER A N 1
ATOM 1659 C CA . SER A 1 213 ? 17.043 1.977 13.635 1.00 80.38 213 SER A CA 1
ATOM 1660 C C . SER A 1 213 ? 16.754 3.048 12.578 1.00 80.38 213 SER A C 1
ATOM 1662 O O . SER A 1 213 ? 15.592 3.258 12.232 1.00 80.38 213 SER A O 1
ATOM 1664 N N . LEU A 1 214 ? 17.785 3.729 12.064 1.00 81.50 214 LEU A N 1
ATOM 1665 C CA . LEU A 1 214 ? 17.638 4.818 11.090 1.00 81.50 214 LEU A CA 1
ATOM 1666 C C . LEU A 1 214 ? 17.903 4.398 9.643 1.00 81.50 214 LEU A C 1
ATOM 1668 O O . LEU A 1 214 ? 17.356 5.020 8.734 1.00 81.50 214 LEU A O 1
ATOM 1672 N N . HIS A 1 215 ? 18.730 3.376 9.413 1.00 78.56 215 HIS A N 1
ATOM 1673 C CA . HIS A 1 215 ? 19.206 3.034 8.067 1.00 78.56 215 HIS A CA 1
ATOM 1674 C C . HIS A 1 215 ? 19.275 1.528 7.777 1.00 78.56 215 HIS A C 1
ATOM 1676 O O . HIS A 1 215 ? 19.598 1.152 6.651 1.00 78.56 215 HIS A O 1
ATOM 1682 N N . GLY A 1 216 ? 19.005 0.669 8.763 1.00 76.19 216 GLY A N 1
ATOM 1683 C CA . GLY A 1 216 ? 19.131 -0.781 8.622 1.00 76.19 216 GLY A CA 1
ATOM 1684 C C . GLY A 1 216 ? 17.802 -1.510 8.463 1.00 76.19 216 GLY A C 1
ATOM 1685 O O . GLY A 1 216 ? 16.756 -0.927 8.172 1.00 76.19 216 GLY A O 1
ATOM 1686 N N . MET A 1 217 ? 17.834 -2.822 8.689 1.00 68.56 217 MET A N 1
ATOM 1687 C CA . MET A 1 217 ? 16.655 -3.688 8.536 1.00 68.56 217 MET A CA 1
ATOM 1688 C C . MET A 1 217 ? 15.604 -3.453 9.628 1.00 68.56 217 MET A C 1
ATOM 1690 O O . MET A 1 217 ? 14.458 -3.874 9.484 1.00 68.56 217 MET A O 1
ATOM 1694 N N . LYS A 1 218 ? 15.986 -2.764 10.711 1.00 73.12 218 LYS A N 1
ATOM 1695 C CA . LYS A 1 218 ? 15.113 -2.375 11.827 1.00 73.12 218 LYS A CA 1
ATOM 1696 C C . LYS A 1 218 ? 14.548 -0.962 11.665 1.00 73.12 218 LYS A C 1
ATOM 1698 O O . LYS A 1 218 ? 14.102 -0.370 12.657 1.00 73.12 218 LYS A O 1
ATOM 1703 N N . PHE A 1 219 ? 14.581 -0.406 10.454 1.00 81.06 219 PHE A N 1
ATOM 1704 C CA . PHE A 1 219 ? 14.052 0.925 10.195 1.00 81.06 219 PHE A CA 1
ATOM 1705 C C . PHE A 1 219 ? 12.614 1.067 10.708 1.00 81.06 219 PHE A C 1
ATOM 1707 O O . PHE A 1 219 ? 11.773 0.188 10.521 1.00 81.06 219 PHE A O 1
ATOM 1714 N N . GLY A 1 220 ? 12.345 2.177 11.392 1.00 81.31 220 GLY A N 1
ATOM 1715 C CA . GLY A 1 220 ? 11.030 2.482 11.950 1.00 81.31 220 GLY A CA 1
ATOM 1716 C C . GLY A 1 220 ? 10.750 1.853 13.316 1.00 81.31 220 GLY A C 1
ATOM 1717 O O . GLY A 1 220 ? 9.820 2.293 13.971 1.00 81.31 220 GLY A O 1
ATOM 1718 N N . THR A 1 221 ? 11.568 0.923 13.830 1.00 86.75 221 THR A N 1
ATOM 1719 C CA . THR A 1 221 ? 11.362 0.334 15.179 1.00 86.75 221 THR A CA 1
ATOM 1720 C C . THR A 1 221 ? 11.543 1.326 16.333 1.00 86.75 221 THR A C 1
ATOM 1722 O O . THR A 1 221 ? 11.212 1.021 17.479 1.00 86.75 221 THR A O 1
ATOM 1725 N N . PHE A 1 222 ? 12.052 2.524 16.047 1.00 88.06 222 PHE A N 1
ATOM 1726 C CA . PHE A 1 222 ? 12.189 3.598 17.021 1.00 88.06 222 PHE A CA 1
ATOM 1727 C C . PHE A 1 222 ? 10.893 4.354 17.328 1.00 88.06 222 PHE A C 1
ATOM 1729 O O . PHE A 1 222 ? 10.898 5.243 18.175 1.00 88.06 222 PHE A O 1
ATOM 1736 N N . VAL A 1 223 ? 9.787 4.054 16.651 1.00 90.00 223 VAL A N 1
ATOM 1737 C CA . VAL A 1 223 ? 8.482 4.611 17.028 1.00 9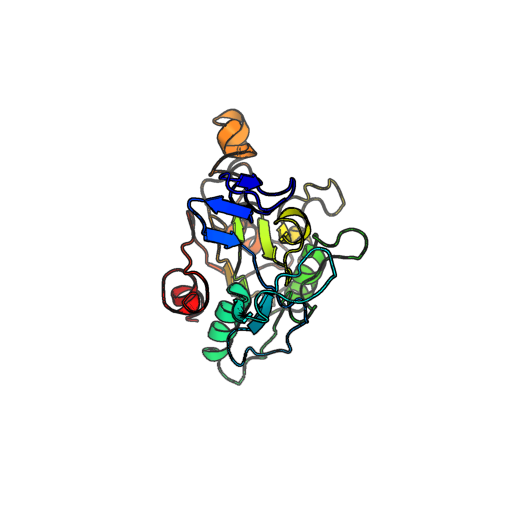0.00 223 VAL A CA 1
ATOM 1738 C C . VAL A 1 223 ? 8.092 4.181 18.444 1.00 90.00 223 VAL A C 1
ATOM 1740 O O . VAL A 1 223 ? 8.543 3.134 18.912 1.00 90.00 223 VAL A O 1
ATOM 1743 N N . PRO A 1 224 ? 7.274 4.972 19.161 1.00 90.25 224 PRO A N 1
ATOM 1744 C CA . PRO A 1 224 ? 6.842 4.586 20.500 1.00 90.25 224 PRO A CA 1
ATOM 1745 C C . PRO A 1 224 ? 5.996 3.305 20.490 1.00 90.25 224 PRO A C 1
ATOM 1747 O O . PRO A 1 224 ? 6.060 2.543 21.447 1.00 90.25 224 PRO A O 1
ATOM 1750 N N . GLU A 1 225 ? 5.229 3.062 19.424 1.00 93.19 225 GLU A N 1
ATOM 1751 C CA . GLU A 1 225 ? 4.303 1.934 19.288 1.00 93.19 225 GLU A CA 1
ATOM 1752 C C . GLU A 1 225 ? 4.175 1.543 17.808 1.00 93.19 225 GLU A C 1
ATOM 1754 O O . GLU A 1 225 ? 4.315 2.408 16.950 1.00 93.19 225 GLU A O 1
ATOM 1759 N N . CYS A 1 226 ? 3.887 0.279 17.483 1.00 94.81 226 CYS A N 1
ATOM 1760 C CA . CYS A 1 226 ? 3.747 -0.173 16.091 1.00 94.81 226 CYS A CA 1
ATOM 1761 C C . CYS A 1 226 ? 2.423 0.240 15.433 1.00 94.81 226 CYS A C 1
ATOM 1763 O O . CYS A 1 226 ? 1.445 0.573 16.111 1.00 94.81 226 CYS A O 1
ATOM 1765 N N . LEU A 1 227 ? 2.395 0.214 14.097 1.00 96.00 227 LEU A N 1
ATOM 1766 C CA . LEU A 1 227 ? 1.262 0.650 13.278 1.00 96.00 227 LEU A CA 1
ATOM 1767 C C . LEU A 1 227 ? -0.040 -0.062 13.657 1.00 96.00 227 LEU A C 1
ATOM 1769 O O . LEU A 1 227 ? -1.061 0.595 13.860 1.00 96.00 227 LEU A O 1
ATOM 1773 N N . ALA A 1 228 ? 0.028 -1.384 13.832 1.00 96.94 228 ALA A N 1
ATOM 1774 C CA . ALA A 1 228 ? -1.103 -2.216 14.228 1.00 96.94 228 ALA A CA 1
ATOM 1775 C C . ALA A 1 228 ? -1.704 -1.785 15.576 1.00 96.94 228 ALA A C 1
ATOM 1777 O O . ALA A 1 228 ? -2.921 -1.674 15.699 1.00 96.94 228 ALA A O 1
ATOM 1778 N N . TRP A 1 229 ? -0.862 -1.493 16.573 1.00 97.25 229 TRP A N 1
ATOM 1779 C CA . TRP A 1 229 ? -1.330 -1.041 17.884 1.00 97.25 229 TRP A CA 1
ATOM 1780 C C . TRP A 1 229 ? -1.924 0.367 17.828 1.00 97.25 229 TRP A C 1
ATOM 1782 O O . TRP A 1 229 ? -2.964 0.631 18.434 1.00 97.25 229 TRP A O 1
ATOM 1792 N N . TRP A 1 230 ? -1.294 1.268 17.067 1.00 96.69 230 TRP A N 1
ATOM 1793 C CA . TRP A 1 230 ? -1.758 2.649 16.942 1.00 96.69 230 TRP A CA 1
ATOM 1794 C C . TRP A 1 230 ? -3.192 2.711 16.412 1.00 96.69 230 TRP A C 1
ATOM 1796 O O . TRP A 1 230 ? -4.027 3.396 16.997 1.00 96.69 230 TRP A O 1
ATOM 1806 N N . LEU A 1 231 ? -3.499 1.942 15.361 1.00 97.44 231 LEU A N 1
ATOM 1807 C CA . LEU A 1 231 ? -4.832 1.884 14.753 1.00 97.44 231 LEU A CA 1
ATOM 1808 C C . LEU A 1 231 ? -5.921 1.364 15.702 1.00 97.44 231 LEU A C 1
ATOM 1810 O O . LEU A 1 231 ? -7.080 1.731 15.534 1.00 97.44 231 LEU A O 1
ATOM 1814 N N . THR A 1 232 ? -5.590 0.528 16.688 1.00 97.06 232 THR A N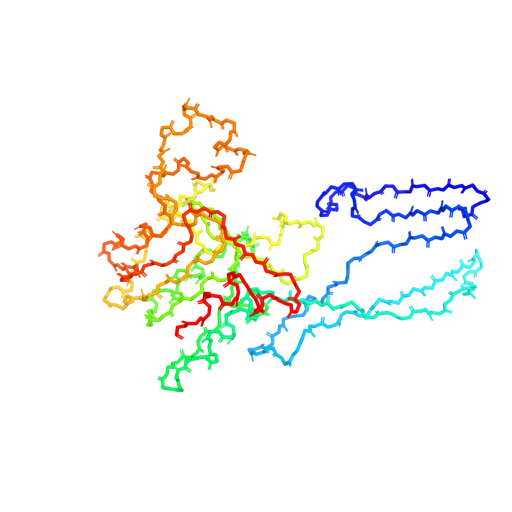 1
ATOM 1815 C CA . THR A 1 232 ? -6.574 -0.001 17.654 1.00 97.06 232 THR A CA 1
ATOM 1816 C C . THR A 1 232 ? -6.797 0.900 18.868 1.00 97.06 232 THR A C 1
ATOM 1818 O O . THR A 1 232 ? -7.729 0.673 19.633 1.00 97.06 232 THR A O 1
ATOM 1821 N N . ARG A 1 233 ? -5.948 1.917 19.078 1.00 95.69 233 ARG A N 1
ATOM 1822 C CA . ARG A 1 233 ? -6.019 2.794 20.261 1.00 95.69 233 ARG A CA 1
ATOM 1823 C C . ARG A 1 233 ? -6.497 4.217 19.978 1.00 95.69 233 ARG A C 1
ATOM 1825 O O . ARG A 1 233 ? -6.479 5.047 20.890 1.00 95.69 233 ARG A O 1
ATOM 1832 N N . VAL A 1 234 ? -6.838 4.538 18.729 1.00 96.25 234 VAL A N 1
ATOM 1833 C CA . VAL A 1 234 ? -7.340 5.874 18.386 1.00 96.25 234 VAL A CA 1
ATOM 1834 C C . VAL A 1 234 ? -8.678 6.085 19.093 1.00 96.25 234 VAL A C 1
ATOM 1836 O O . VAL A 1 234 ? -9.549 5.226 19.074 1.00 96.25 234 VAL A O 1
ATOM 1839 N N . LYS A 1 235 ? -8.831 7.217 19.785 1.00 94.19 235 LYS A N 1
ATOM 1840 C CA . LYS A 1 235 ? -9.954 7.424 20.709 1.00 94.19 235 LYS A CA 1
ATOM 1841 C C . LYS A 1 235 ? -11.307 7.554 20.002 1.00 94.19 235 LYS A C 1
ATOM 1843 O O . LYS A 1 235 ? -12.305 7.056 20.510 1.00 94.19 235 LYS A O 1
ATOM 1848 N N . ASP A 1 236 ? -11.323 8.250 18.869 1.00 95.31 236 ASP A N 1
ATOM 1849 C CA . ASP A 1 236 ? -12.547 8.646 18.166 1.00 95.31 236 ASP A CA 1
ATOM 1850 C C . ASP A 1 236 ? -12.770 7.828 16.872 1.00 95.31 236 ASP A C 1
ATOM 1852 O O . ASP A 1 236 ? -13.604 8.178 16.034 1.00 95.31 236 ASP A O 1
ATOM 1856 N N . GLY A 1 237 ? -12.030 6.728 16.693 1.00 97.38 237 GLY A N 1
ATOM 1857 C CA . GLY A 1 237 ? -12.071 5.904 15.489 1.00 97.38 237 GLY A CA 1
ATOM 1858 C C . GLY A 1 237 ? -10.993 4.822 15.482 1.00 97.38 237 GLY A C 1
ATOM 1859 O O . GLY A 1 237 ? -10.631 4.288 16.525 1.00 97.38 237 GLY A O 1
ATOM 1860 N N . GLY A 1 238 ? -10.452 4.513 14.306 1.00 97.88 238 GLY A N 1
ATOM 1861 C CA . GLY A 1 238 ? -9.428 3.487 14.139 1.00 97.88 238 GLY A CA 1
ATOM 1862 C C . GLY A 1 238 ? -10.012 2.154 13.691 1.00 97.88 238 GLY A C 1
ATOM 1863 O O . GLY A 1 238 ? -10.784 2.101 12.738 1.00 97.88 238 GLY A O 1
ATOM 1864 N N . SER A 1 239 ? -9.617 1.079 14.361 1.00 98.19 239 SER A N 1
ATOM 1865 C CA . SER A 1 239 ? -9.967 -0.308 14.035 1.00 98.19 239 SER A CA 1
ATOM 1866 C C . SER A 1 239 ? -10.331 -1.085 15.296 1.00 98.19 239 SER A C 1
ATOM 1868 O O . SER A 1 239 ? -9.839 -0.770 16.379 1.00 98.19 239 SER A O 1
ATOM 1870 N N . ILE A 1 240 ? -11.176 -2.111 15.161 1.00 98.31 240 ILE A N 1
ATOM 1871 C CA . ILE A 1 240 ? -11.558 -2.969 16.295 1.00 98.31 240 ILE A CA 1
ATOM 1872 C C . ILE A 1 240 ? -10.508 -4.053 16.549 1.00 98.31 240 ILE A C 1
ATOM 1874 O O . ILE A 1 240 ? -10.318 -4.494 17.681 1.00 98.31 240 ILE A O 1
ATOM 1878 N N . ALA A 1 241 ? -9.813 -4.470 15.492 1.00 97.94 241 ALA A N 1
ATOM 1879 C CA . ALA A 1 241 ? -8.724 -5.428 15.539 1.00 97.94 241 ALA A CA 1
ATOM 1880 C C . ALA A 1 241 ? -7.767 -5.192 14.371 1.00 97.94 241 ALA A C 1
ATOM 1882 O O . ALA A 1 241 ? -8.185 -4.778 13.287 1.00 97.94 241 ALA A O 1
ATOM 1883 N N . THR A 1 242 ? -6.493 -5.512 14.586 1.00 97.75 242 THR A N 1
ATOM 1884 C CA . THR A 1 242 ? -5.453 -5.490 13.557 1.00 97.75 242 THR A CA 1
ATOM 1885 C C . THR A 1 242 ? -4.729 -6.830 13.489 1.00 97.75 242 THR A C 1
ATOM 1887 O O . THR A 1 242 ? -4.486 -7.484 14.504 1.00 97.75 242 THR A O 1
ATOM 1890 N N . LEU A 1 243 ? -4.378 -7.242 12.275 1.00 96.56 243 LEU A N 1
ATOM 1891 C CA . LEU A 1 243 ? -3.602 -8.439 11.966 1.00 96.56 243 LEU A CA 1
ATOM 1892 C C . LEU A 1 243 ? -2.391 -8.024 11.132 1.00 96.56 243 LEU A C 1
ATOM 1894 O O . LEU A 1 243 ? -2.503 -7.182 10.248 1.00 96.56 243 LEU A O 1
ATOM 1898 N N . GLY A 1 244 ? -1.227 -8.602 11.403 1.00 95.44 244 GLY A N 1
ATOM 1899 C CA . GLY A 1 244 ? -0.019 -8.333 10.630 1.00 95.44 244 GLY A CA 1
ATOM 1900 C C . GLY A 1 244 ? 1.209 -8.990 11.254 1.00 95.44 244 GLY A C 1
ATOM 1901 O O . GLY A 1 244 ? 1.163 -9.422 12.411 1.00 95.44 244 GLY A O 1
ATOM 1902 N N . PRO A 1 245 ? 2.323 -9.100 10.518 1.00 94.62 245 PRO A N 1
ATOM 1903 C CA . PRO A 1 245 ? 3.521 -9.736 11.037 1.00 94.62 245 PRO A CA 1
ATOM 1904 C C . PRO A 1 245 ? 4.273 -8.816 12.010 1.00 94.62 245 PRO A C 1
ATOM 1906 O O . PRO A 1 245 ? 4.403 -7.605 11.814 1.00 94.62 245 PRO A O 1
ATOM 1909 N N . THR A 1 246 ? 4.820 -9.417 13.066 1.00 93.69 246 THR A N 1
ATOM 1910 C CA . THR A 1 246 ? 5.742 -8.754 14.005 1.00 93.69 246 THR A CA 1
ATOM 1911 C C . THR A 1 246 ? 7.156 -8.625 13.430 1.00 93.69 246 THR A C 1
ATOM 1913 O O . THR A 1 246 ? 7.922 -7.773 13.870 1.00 93.69 246 THR A O 1
ATOM 1916 N N . GLY A 1 247 ? 7.496 -9.472 12.453 1.00 91.19 247 GLY A N 1
ATOM 1917 C CA . GLY A 1 247 ? 8.784 -9.551 11.766 1.00 91.19 247 GLY A CA 1
ATOM 1918 C C . GLY A 1 247 ? 8.657 -9.297 10.261 1.00 91.19 247 GLY A C 1
ATOM 1919 O O . GLY A 1 24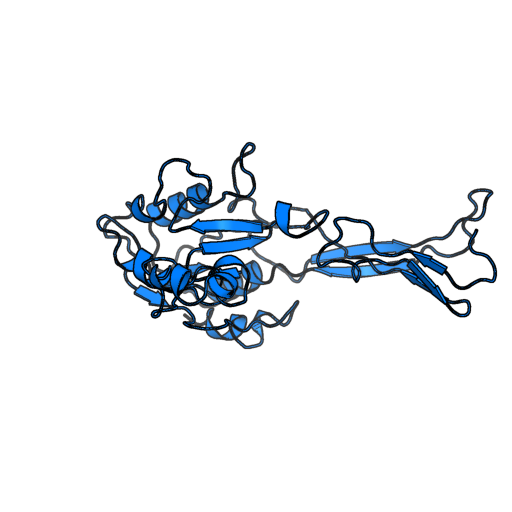7 ? 7.778 -8.567 9.809 1.00 91.19 247 GLY A O 1
ATOM 1920 N N . LEU A 1 248 ? 9.498 -9.955 9.461 1.00 88.75 248 LEU A N 1
ATOM 1921 C CA . LEU A 1 248 ? 9.384 -9.917 8.001 1.00 88.75 248 LEU A CA 1
ATOM 1922 C C . LEU A 1 248 ? 8.062 -10.534 7.524 1.00 88.75 248 LEU A C 1
ATOM 1924 O O . LEU A 1 248 ? 7.708 -11.648 7.913 1.00 88.75 248 LEU A O 1
ATOM 1928 N N . GLY A 1 249 ? 7.368 -9.813 6.645 1.00 86.81 249 GLY A N 1
ATOM 1929 C CA . GLY A 1 249 ? 6.294 -10.362 5.827 1.00 86.81 249 GLY A CA 1
ATOM 1930 C C . GLY A 1 249 ? 6.899 -10.989 4.574 1.00 86.81 249 GLY A C 1
ATOM 1931 O O . GLY A 1 249 ? 7.704 -10.354 3.894 1.00 86.81 249 GLY A O 1
ATOM 1932 N N . TYR A 1 250 ? 6.544 -12.237 4.281 1.00 86.19 250 TYR A N 1
ATOM 1933 C CA . TYR A 1 250 ? 6.991 -12.919 3.066 1.00 86.19 250 TYR A CA 1
ATOM 1934 C C . TYR A 1 250 ? 5.959 -12.737 1.956 1.00 86.19 250 TYR A C 1
ATOM 1936 O O . TYR A 1 250 ? 4.766 -12.883 2.207 1.00 86.19 250 TYR A O 1
ATOM 1944 N N . GLY A 1 251 ? 6.423 -12.477 0.736 1.00 87.75 251 GLY A N 1
ATOM 1945 C CA . GLY A 1 251 ? 5.599 -12.402 -0.469 1.00 87.75 251 GLY A CA 1
ATOM 1946 C C . GLY A 1 251 ? 6.214 -13.223 -1.599 1.00 87.75 251 GLY A C 1
ATOM 1947 O O . GLY A 1 251 ? 7.418 -13.498 -1.595 1.00 87.75 251 GLY A O 1
ATOM 1948 N N . MET A 1 252 ? 5.379 -13.636 -2.547 1.00 90.44 252 MET A N 1
ATOM 1949 C CA . MET A 1 252 ? 5.813 -14.194 -3.827 1.00 90.44 252 MET A CA 1
ATOM 1950 C C . MET A 1 252 ? 5.713 -13.111 -4.904 1.00 90.44 252 MET A C 1
ATOM 1952 O O . MET A 1 252 ? 4.910 -12.195 -4.778 1.00 90.44 252 MET A O 1
ATOM 1956 N N . LEU A 1 253 ? 6.544 -13.201 -5.944 1.00 85.75 253 LEU A N 1
ATOM 1957 C CA . LEU A 1 253 ? 6.627 -12.169 -6.982 1.00 85.75 253 LEU A CA 1
ATOM 1958 C C . LEU A 1 253 ? 5.820 -12.544 -8.230 1.00 85.75 253 LEU A C 1
ATOM 1960 O O . LEU A 1 253 ? 5.715 -13.722 -8.589 1.00 85.75 253 LEU A O 1
ATOM 1964 N N . GLY A 1 254 ? 5.330 -11.527 -8.933 1.00 84.38 254 GLY A N 1
ATOM 1965 C CA . GLY A 1 254 ? 4.597 -11.650 -10.189 1.00 84.38 254 GLY A CA 1
ATOM 1966 C C . GLY A 1 254 ? 3.282 -12.412 -10.035 1.00 84.38 254 GLY A C 1
ATOM 1967 O O . GLY A 1 254 ? 2.617 -12.330 -9.005 1.00 84.38 254 GLY A O 1
ATOM 1968 N N . GLY A 1 255 ? 2.930 -13.216 -11.040 1.00 84.94 255 GLY A N 1
ATOM 1969 C CA . GLY A 1 255 ? 1.688 -14.001 -11.054 1.00 84.94 255 GLY A CA 1
ATOM 1970 C C . GLY A 1 255 ? 1.576 -15.063 -9.959 1.00 84.94 255 GLY A C 1
ATOM 1971 O O . GLY A 1 255 ? 0.520 -15.660 -9.783 1.00 84.94 255 GLY A O 1
ATOM 1972 N N . PHE A 1 256 ? 2.643 -15.296 -9.190 1.00 89.25 256 PHE A N 1
ATOM 1973 C CA . PHE A 1 256 ? 2.622 -16.190 -8.035 1.00 89.25 256 PHE A CA 1
ATOM 1974 C C . PHE A 1 256 ? 2.310 -15.471 -6.718 1.00 89.25 256 PHE A C 1
ATOM 1976 O O . PHE A 1 256 ? 2.257 -16.146 -5.692 1.00 89.25 256 PHE A O 1
ATOM 1983 N N . CYS A 1 257 ? 2.104 -14.146 -6.711 1.00 89.00 257 CYS A N 1
ATOM 1984 C CA . CYS A 1 257 ? 1.878 -13.354 -5.491 1.00 89.00 257 CYS A CA 1
ATOM 1985 C C . CYS A 1 257 ? 0.793 -13.944 -4.581 1.00 89.00 257 CYS A C 1
ATOM 1987 O O . CYS A 1 257 ? 0.989 -14.041 -3.374 1.00 89.00 257 CYS A O 1
ATOM 1989 N N . THR A 1 258 ? -0.281 -14.484 -5.157 1.00 90.44 258 THR A N 1
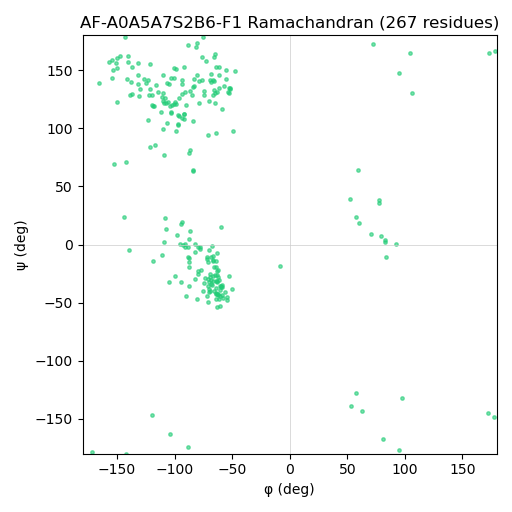ATOM 1990 C CA . THR A 1 258 ? -1.392 -15.090 -4.410 1.00 90.44 258 THR A CA 1
ATOM 1991 C C . THR A 1 258 ? -1.255 -16.595 -4.145 1.00 90.44 258 THR A C 1
ATOM 1993 O O . THR A 1 258 ? -2.146 -17.211 -3.552 1.00 90.44 258 THR A O 1
ATOM 1996 N N . SER A 1 259 ? -0.164 -17.219 -4.600 1.00 91.31 259 SER A N 1
ATOM 1997 C CA . SER A 1 259 ? 0.038 -18.677 -4.554 1.00 91.31 259 SER A CA 1
ATOM 1998 C C . SER A 1 259 ? 0.656 -19.176 -3.246 1.00 91.31 259 SER A C 1
ATOM 2000 O O . SER A 1 259 ? 0.640 -20.377 -2.981 1.00 91.31 259 SER A O 1
ATOM 2002 N N . GLY A 1 260 ? 1.218 -18.290 -2.422 1.00 91.56 260 GLY A N 1
ATOM 2003 C CA . GLY A 1 260 ? 1.807 -18.672 -1.143 1.00 91.56 260 GLY A CA 1
ATOM 2004 C C . GLY A 1 260 ? 2.218 -17.481 -0.283 1.00 91.56 260 GLY A C 1
ATOM 2005 O O . GLY A 1 260 ? 2.046 -16.326 -0.660 1.00 91.56 260 GLY A O 1
ATOM 2006 N N . ALA A 1 261 ? 2.799 -17.779 0.882 1.00 92.38 261 ALA A N 1
ATOM 2007 C CA . ALA A 1 261 ? 3.248 -16.779 1.853 1.00 92.38 261 ALA A CA 1
ATOM 2008 C C . ALA A 1 261 ? 2.132 -15.775 2.227 1.00 92.38 261 ALA A C 1
ATOM 2010 O O . ALA A 1 261 ? 0.993 -16.186 2.443 1.00 92.38 261 ALA A O 1
ATOM 2011 N N . GLY A 1 262 ? 2.458 -14.485 2.350 1.00 90.06 262 GLY A N 1
ATOM 2012 C CA . GLY A 1 262 ? 1.518 -13.434 2.730 1.00 90.06 262 GLY A CA 1
ATOM 2013 C C . GLY A 1 262 ? 0.357 -13.277 1.752 1.00 90.06 262 GLY A C 1
ATOM 2014 O O . GLY A 1 262 ? -0.780 -13.228 2.200 1.00 90.06 262 GLY A O 1
ATOM 2015 N N . GLY A 1 263 ? 0.611 -13.293 0.442 1.00 89.81 263 GLY A N 1
ATOM 2016 C CA . GLY A 1 263 ? -0.452 -13.143 -0.555 1.00 89.81 263 GLY A CA 1
ATOM 2017 C C . GLY A 1 263 ? -1.386 -14.350 -0.685 1.00 89.81 263 GLY A C 1
ATOM 2018 O O . GLY A 1 263 ? -2.438 -14.254 -1.311 1.00 89.81 263 GLY A O 1
ATOM 2019 N N . TRP A 1 264 ? -1.048 -15.490 -0.075 1.00 91.62 264 TRP A N 1
ATOM 2020 C CA . TRP A 1 264 ? -2.004 -16.579 0.153 1.00 91.62 264 TRP A CA 1
ATOM 2021 C C . TRP A 1 264 ? -2.717 -16.447 1.500 1.00 91.62 264 TRP A C 1
ATOM 2023 O O . TRP A 1 264 ? -3.926 -16.603 1.542 1.00 91.62 264 TRP A O 1
ATOM 2033 N N . LEU A 1 265 ? -1.987 -16.134 2.574 1.00 92.81 265 LEU A N 1
ATOM 2034 C CA . LEU A 1 265 ? -2.517 -16.108 3.940 1.00 92.81 265 LEU A CA 1
ATOM 2035 C C . LEU A 1 265 ? -3.473 -14.938 4.203 1.00 92.81 265 LEU A C 1
ATOM 2037 O O . LEU A 1 265 ? -4.527 -15.116 4.801 1.00 92.81 265 LEU A O 1
ATOM 2041 N N . TRP A 1 266 ? -3.058 -13.724 3.848 1.00 93.38 266 TRP A N 1
ATOM 2042 C CA . TRP A 1 266 ? -3.754 -12.503 4.247 1.00 93.38 266 TRP A CA 1
ATOM 2043 C C . TRP A 1 266 ? -5.096 -12.283 3.550 1.00 93.38 266 TRP A C 1
ATOM 2045 O O . TRP A 1 266 ? -5.948 -11.696 4.203 1.00 93.38 266 TRP A O 1
ATOM 2055 N N . PRO A 1 267 ? -5.327 -12.744 2.304 1.00 91.19 267 PRO A N 1
ATOM 2056 C CA . PRO A 1 267 ? -6.642 -12.646 1.670 1.00 91.19 267 PRO A CA 1
ATOM 2057 C C . PRO A 1 267 ? -7.727 -13.587 2.219 1.00 91.19 267 PRO A C 1
ATOM 2059 O O . PRO A 1 267 ? -8.881 -13.421 1.848 1.00 91.19 267 PRO A O 1
ATOM 2062 N N . GLU A 1 268 ? -7.397 -14.592 3.039 1.00 88.38 268 GLU A N 1
ATOM 2063 C CA . GLU A 1 268 ? -8.340 -15.643 3.470 1.00 88.38 268 GLU A CA 1
ATOM 2064 C C . GLU A 1 268 ? -9.212 -15.228 4.673 1.00 88.38 268 GLU A C 1
ATOM 2066 O O . GLU A 1 268 ? -9.123 -15.819 5.754 1.00 88.38 268 GLU A O 1
ATOM 2071 N N . PHE A 1 269 ? -10.059 -14.213 4.499 1.00 76.94 269 PHE A N 1
ATOM 2072 C CA . PHE A 1 269 ? -11.068 -13.805 5.486 1.00 76.94 269 PHE A CA 1
ATOM 2073 C C . PHE A 1 269 ? -12.433 -13.549 4.849 1.00 76.94 269 PHE A C 1
ATOM 2075 O O . PHE A 1 269 ? -12.502 -13.482 3.603 1.00 76.94 269 PHE A O 1
#

pLDDT: mean 85.82, std 12.32, range [43.31, 98.56]

Radius of gyration: 21.82 Å; Cα contacts (8 Å, |Δi|>4): 568; chains: 1; bounding box: 59×38×66 Å

Nearest PDB structures (foldseek):
  5j7r-assembly3_B  TM=3.255E-01  e=9.919E+00  Clostridium perfringens
  7o0x-assembly1_M  TM=2.797E-01  e=6.830E+00  Gemmatimonas phototrophica
  7pzo-assembly1_B  TM=2.574E-01  e=9.321E+00  Dermatophagoides pteronyssinus
  3h7t-assembly1_A  TM=1.519E-01  e=8.759E+00  Sarcoptes scabiei

Foldseek 3Di:
DPDPDWDWAWDDPLAAPPGPAFIFTDDPNDTDTHHAFFDLAQDDQDDPAFDWGKDFDFDADPVRHTPGDRDIDIDTHDPLQSLLLVLLVVLDDPPFDDDDQDLSNVQQFDDPVCGQESQVSLLVVVLCAHAAEEQRAADAQFFGWHFHTDDDRYGPNTTHTHDGQADPVPDPPRGSLLPRANAPRAYAYEYAHFQQQQAQAALCCCVVPVCCCPPNQNDPSNDHGGNQVSQCPRDRYGHVHYHYDSGGFDADDDPCRCVDGCSVPRSND

Solvent-accessible surface area (backbone atoms only — not comparable to full-atom values): 14684 Å² total; per-residue (Å²): 133,95,58,103,58,74,43,76,43,71,24,61,92,57,35,46,93,47,74,81,39,44,32,43,36,34,51,95,92,42,79,45,81,49,81,85,65,60,62,64,68,67,43,67,98,74,79,94,62,74,48,72,20,79,48,74,46,68,42,60,49,98,86,67,48,75,79,40,69,80,44,80,45,77,34,80,40,58,62,50,35,60,53,26,43,49,53,20,56,71,59,44,59,88,89,56,85,86,81,83,73,34,41,38,61,63,57,40,43,31,46,96,92,43,55,46,51,11,32,68,46,45,47,52,56,52,36,75,36,44,70,66,44,73,46,49,42,43,32,27,15,37,35,32,30,44,63,44,56,46,62,77,69,20,61,83,88,23,48,26,30,41,42,43,50,62,39,86,82,76,44,85,60,53,43,47,59,72,67,36,59,22,47,89,37,39,15,41,35,38,38,46,21,24,15,23,35,19,82,84,29,26,53,64,36,49,77,75,43,43,64,38,28,71,74,38,97,44,36,38,36,35,34,75,58,15,42,40,59,52,37,53,65,30,90,49,17,46,25,73,41,63,46,51,32,53,46,82,47,52,73,42,71,55,96,41,15,54,76,35,60,41,32,37,58,72,26,75,91

Sequence (269 aa):
MLGNTDVNVPSPPGAYGGELWTPIIYQKGVIHIMGKGYDPQPQADGHEEGVYTTVKVWVTDSSGRIVFGPVERHSEVWFEGEWETEKALDYMPDDFERVRVWTSNGKFHGTEEDPVYGVDCVLNYLNEGAGFVYFAGHANPMSWADHYPGIPGGRHNSDVAGLQQINTRMKRPFFPLDTLKNGEKLPVVVLSGCHPAAIDCSLMKLFADPGESLHGMKFGTFVPECLAWWLTRVKDGGSIATLGPTGLGYGMLGGFCTSGAGGWLWPEF